Protein AF-A0A8S9MNH9-F1 (afdb_monomer)

Mean predicted aligned error: 14.79 Å

Sequence (328 aa):
MIVLGIGGIEPCVSSFGADQFDENDETEKLKKISFFNWFYFSANVGAFVAAIVISWIQMNIGWGCGFGVLTVAMVIAVMFFFSGSRYYRLQRPQGNPLTRIFQVIVAALRKISVEFPEDKSQLFEIAADASNITGSNISVEQVRFFDKAAVESQSDSINDGEVNPWRLCSLDQTAVFFVALYMIALGIGGIEPCVSSFGADQFDENDETEKLKKISFFNWFYFSANVGAFVAAIVISWIQMNIGWGWGFGVPTVAMVIAVMFFFSGSRYYRLQRPQGNPLTRIFQVIVAALRKISVEVPEDKSQLFEIADDASNITGSWKLEHTDNLK

Radius of gyration: 27.16 Å; Cα contacts (8 Å, |Δi|>4): 152; chains: 1; bounding box: 72×55×75 Å

Secondary structure (DSSP, 8-state):
-HHHHHHHHHHHHHHHHHTTS-SS-HHHHHHHHHHHHHHHHHHHHHHHHHHHHHHHHHHHT-HHHHHHHHHHHHHHHHHHHHHGGGT---------HHHHHHHHHHHHHHTTTSPPPS-GGGB-PPPGGG----------GGGHHHHGGGB--TT-EEETTEE-TTT-----HHHHHHHHHHHHHHHHHHHHHHHHHHHHTTS-SS-HHHHHHHHHHHHHHHHHHHHHHHHHHHHHHHHHHHT-HHHHHHHHHHHHHHHHHHHHHGGGG---------HHHHHHHHHHHHHHTTTSPPPS-GGGS----GGGSS-TTPPP----GGG-

pLDDT: mean 74.9, std 15.23, range [30.11, 95.25]

Solvent-accessible surface area (backbone atoms only — not comparable to full-atom values): 19599 Å² total; per-residue (Å²): 111,69,67,62,53,52,71,55,47,59,66,47,53,57,52,55,60,54,54,62,41,52,86,86,42,72,70,40,41,55,50,47,53,53,49,50,54,51,48,54,50,50,49,53,52,47,50,56,49,43,59,51,53,41,49,50,36,30,73,75,78,27,59,68,59,32,54,45,55,54,49,53,54,50,53,53,50,51,51,53,52,61,68,45,55,86,75,60,61,80,77,78,87,72,78,66,67,64,58,56,41,51,20,43,52,49,10,13,64,73,29,65,87,58,81,82,74,94,60,76,86,54,47,47,71,74,68,70,90,83,50,100,69,90,75,78,90,78,81,59,84,86,46,62,65,57,55,37,7,15,50,69,55,96,83,42,58,80,50,99,89,47,71,39,58,59,53,46,35,50,82,49,70,65,45,59,50,49,53,52,50,50,54,50,50,52,50,52,69,53,48,58,63,49,54,55,52,54,61,55,56,64,39,53,87,87,41,69,72,38,42,54,49,47,55,53,47,51,54,51,49,55,53,50,50,54,54,47,51,55,51,43,59,53,54,39,49,49,36,32,74,75,79,28,59,70,59,36,54,44,55,59,50,53,51,50,54,52,52,51,53,53,52,62,69,44,56,86,77,58,63,79,75,76,89,66,69,68,65,65,61,52,54,50,49,50,52,53,52,49,66,75,42,69,88,55,85,80,73,91,56,75,88,76,55,94,71,78,54,71,91,76,38,84,49,87,85,68,82,79,80,75,88,67,87,88,76,122

Foldseek 3Di:
DVVVVCVPVVVVVLVQLLLQFDPVDPVSVVVSVVVVLVVVVCVLVVVVVLVVPLVVCCVPVHDVVSVVVVVVVVVVVVVVVVVCVVVGDDDDDDDDLVVLLQLLVLQLVVQVVPDDDPDPVQFDDDPCPVDPDPDDDPPPVVPPSSSSLRGDDPPQDPDDPDGDSNNHPHPDVSSVVVVVVVVVVVVVVVVVVVVLVQLLLQFDPVDPVSVVVSVVVVVVVVVCVSVVVVVLSVPLVVCCVPVHDVVSVVVVVVVVVVVVVVVVVCVVVGDDDDDQDDVVVVVVVVVVVCVVCVVPDDDPDPVPDDDDPQVRDSDNPDDDDDDDPPPD

Structure (mmCIF, N/CA/C/O backbone):
data_AF-A0A8S9MNH9-F1
#
_entry.id   AF-A0A8S9MNH9-F1
#
loop_
_atom_site.group_PDB
_atom_site.id
_atom_site.type_symbol
_atom_site.label_atom_id
_atom_site.label_alt_id
_atom_site.label_comp_id
_atom_site.label_asym_id
_atom_site.label_entity_id
_atom_site.label_seq_id
_atom_site.pdbx_PDB_ins_code
_atom_site.Cartn_x
_atom_site.Cartn_y
_atom_site.Cartn_z
_atom_site.occupancy
_atom_site.B_iso_or_equiv
_atom_site.auth_seq_id
_atom_site.auth_comp_id
_atom_site.auth_asym_id
_atom_site.auth_atom_id
_atom_site.pdbx_PDB_model_num
ATOM 1 N N . MET A 1 1 ? -13.173 11.344 -0.840 1.00 59.50 1 MET A N 1
ATOM 2 C CA . MET A 1 1 ? -12.317 12.316 -1.562 1.00 59.50 1 MET A CA 1
ATOM 3 C C . MET A 1 1 ? -10.856 12.257 -1.121 1.00 59.50 1 MET A C 1
ATOM 5 O O . MET A 1 1 ? -10.020 12.084 -1.990 1.00 59.50 1 MET A O 1
ATOM 9 N N . ILE A 1 2 ? -10.535 12.303 0.181 1.00 72.69 2 ILE A N 1
ATOM 10 C CA . ILE A 1 2 ? -9.140 12.227 0.681 1.00 72.69 2 ILE A CA 1
ATOM 11 C C . ILE A 1 2 ? -8.393 10.975 0.176 1.00 72.69 2 ILE A C 1
ATOM 13 O O . ILE A 1 2 ? -7.273 11.086 -0.310 1.00 72.69 2 ILE A O 1
ATOM 17 N N . VAL A 1 3 ? -9.046 9.808 0.188 1.00 71.62 3 VAL A N 1
ATOM 18 C CA . VAL A 1 3 ? -8.461 8.533 -0.280 1.00 71.62 3 VAL A CA 1
ATOM 19 C C . VAL A 1 3 ? -8.045 8.571 -1.757 1.00 71.62 3 VAL A C 1
ATOM 21 O O . VAL A 1 3 ? -7.009 8.022 -2.112 1.00 71.62 3 VAL A O 1
ATOM 24 N N . LEU A 1 4 ? -8.800 9.270 -2.615 1.00 70.19 4 LEU A N 1
ATOM 25 C CA . LEU A 1 4 ? -8.436 9.429 -4.030 1.00 70.19 4 LEU A CA 1
ATOM 26 C C . LEU A 1 4 ? -7.186 10.303 -4.200 1.00 70.19 4 LEU A C 1
ATOM 28 O O . LEU A 1 4 ? -6.373 10.041 -5.078 1.00 70.19 4 LEU A O 1
ATOM 32 N N . GLY A 1 5 ? -7.022 11.320 -3.347 1.00 75.38 5 GLY A N 1
ATOM 33 C CA . GLY A 1 5 ? -5.826 12.162 -3.339 1.00 75.38 5 GLY A CA 1
ATOM 34 C C . GLY A 1 5 ? -4.580 11.386 -2.915 1.00 75.38 5 GLY A C 1
ATOM 35 O O . GLY A 1 5 ? -3.564 11.446 -3.599 1.00 7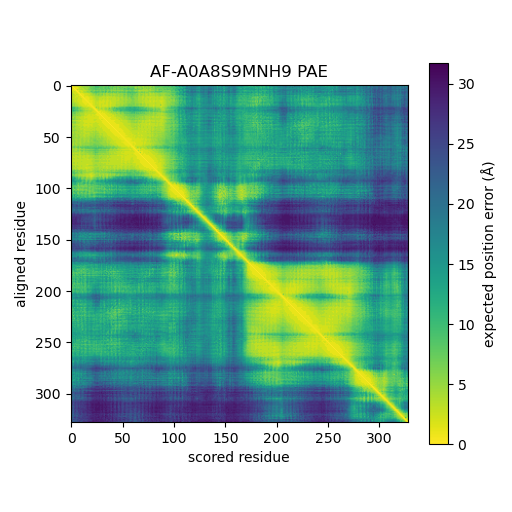5.38 5 GLY A O 1
ATOM 36 N N . ILE A 1 6 ? -4.674 10.607 -1.833 1.00 74.88 6 ILE A N 1
ATOM 37 C CA . ILE A 1 6 ? -3.556 9.791 -1.330 1.00 74.88 6 ILE A CA 1
ATOM 38 C C . ILE A 1 6 ? -3.149 8.740 -2.371 1.00 74.88 6 ILE A C 1
ATOM 40 O O . ILE A 1 6 ? -1.982 8.685 -2.754 1.00 74.88 6 ILE A O 1
ATOM 44 N N . GLY A 1 7 ? -4.122 7.990 -2.904 1.00 70.81 7 GLY A N 1
ATOM 45 C CA . GLY A 1 7 ? -3.861 6.928 -3.879 1.00 70.81 7 GLY A CA 1
ATOM 46 C C . GLY A 1 7 ? -3.273 7.417 -5.208 1.00 70.81 7 GLY A C 1
ATOM 47 O O . GLY A 1 7 ? -2.624 6.643 -5.905 1.00 70.81 7 GLY A O 1
ATOM 48 N N . GLY A 1 8 ? -3.470 8.691 -5.564 1.00 74.75 8 GLY A N 1
ATOM 49 C CA . GLY A 1 8 ? -2.851 9.297 -6.744 1.00 74.75 8 GLY A CA 1
ATOM 50 C C . GLY A 1 8 ? -1.442 9.841 -6.492 1.00 74.75 8 GLY A C 1
ATOM 51 O O . GLY A 1 8 ? -0.567 9.692 -7.342 1.00 74.75 8 GLY A O 1
ATOM 52 N N . ILE A 1 9 ? -1.208 10.479 -5.342 1.00 81.00 9 ILE A N 1
ATOM 53 C CA . ILE A 1 9 ? 0.042 11.208 -5.069 1.00 81.00 9 ILE A CA 1
ATOM 54 C C . ILE A 1 9 ? 1.194 10.253 -4.751 1.00 81.00 9 ILE A C 1
ATOM 56 O O . ILE A 1 9 ? 2.290 10.421 -5.281 1.00 81.00 9 ILE A O 1
ATOM 60 N N . GLU A 1 10 ? 0.960 9.248 -3.913 1.00 77.06 10 GLU A N 1
ATOM 61 C CA . GLU A 1 10 ? 2.006 8.356 -3.399 1.00 77.06 10 GLU A CA 1
ATOM 62 C C . GLU A 1 10 ? 2.832 7.633 -4.489 1.00 77.06 10 GLU A C 1
ATOM 64 O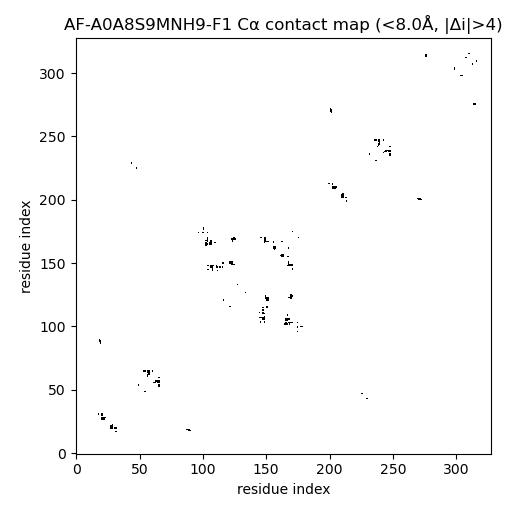 O . GLU A 1 10 ? 4.066 7.741 -4.466 1.00 77.06 10 GLU A O 1
ATOM 69 N N . PRO A 1 11 ? 2.221 6.975 -5.499 1.00 77.56 11 PRO A N 1
ATOM 70 C CA . PRO A 1 11 ? 2.995 6.347 -6.572 1.00 77.56 11 PRO A CA 1
ATOM 71 C C . PRO A 1 11 ? 3.679 7.381 -7.478 1.00 77.56 11 PRO A C 1
ATOM 73 O O . PRO A 1 11 ? 4.770 7.138 -7.991 1.00 77.56 11 PRO A O 1
ATOM 76 N N . CYS A 1 12 ? 3.069 8.555 -7.658 1.00 81.75 12 CYS A N 1
ATOM 77 C CA . CYS A 1 12 ? 3.615 9.589 -8.531 1.00 81.75 12 CYS A CA 1
ATOM 78 C C . CYS A 1 12 ? 4.844 10.269 -7.921 1.00 81.75 12 CYS A C 1
ATOM 80 O O . CYS A 1 12 ? 5.788 10.554 -8.647 1.00 81.75 12 CYS A O 1
ATOM 82 N N . VAL A 1 13 ? 4.866 10.517 -6.608 1.00 86.31 13 VAL A N 1
ATOM 83 C CA . VAL A 1 13 ? 5.984 11.210 -5.938 1.00 86.31 13 VAL A CA 1
ATOM 84 C C . VAL A 1 13 ? 7.267 10.387 -5.997 1.00 86.31 13 VAL A C 1
ATOM 86 O O . VAL A 1 13 ? 8.331 10.928 -6.299 1.00 86.31 13 VAL A O 1
ATOM 89 N N . SER A 1 14 ? 7.174 9.082 -5.741 1.00 84.06 14 SER A N 1
ATOM 90 C CA . SER A 1 14 ? 8.331 8.184 -5.795 1.00 84.06 14 SER A CA 1
ATOM 91 C C . SER A 1 14 ? 8.857 8.025 -7.225 1.00 84.06 14 SER A C 1
ATOM 93 O O . SER A 1 14 ? 10.060 8.170 -7.442 1.00 84.06 14 SER A O 1
ATOM 95 N N . SER A 1 15 ? 7.968 7.826 -8.207 1.00 84.44 15 SER A N 1
ATOM 96 C CA . SER A 1 15 ? 8.340 7.775 -9.629 1.00 84.44 15 SER A CA 1
ATOM 97 C C . SER A 1 15 ? 8.979 9.085 -10.090 1.00 84.44 15 SER A C 1
ATOM 99 O O . SER A 1 15 ? 10.062 9.084 -10.663 1.00 84.44 15 SER A O 1
ATOM 101 N N . PHE A 1 16 ? 8.360 10.222 -9.772 1.00 88.12 16 PHE A N 1
ATOM 102 C CA . PHE A 1 16 ? 8.864 11.535 -10.162 1.00 88.12 16 PHE A CA 1
ATOM 103 C C . PHE A 1 16 ? 10.227 11.851 -9.534 1.00 88.12 16 PHE A C 1
ATOM 105 O O . PHE A 1 16 ? 11.090 12.436 -10.188 1.00 88.12 16 PHE A O 1
ATOM 112 N N . GLY A 1 17 ? 10.438 11.450 -8.275 1.00 87.31 17 GLY A N 1
ATOM 113 C CA . GLY A 1 17 ? 11.732 11.558 -7.603 1.00 87.31 17 GLY A CA 1
ATOM 114 C C . GLY A 1 17 ? 12.803 10.672 -8.244 1.00 87.31 17 GLY A C 1
ATOM 115 O O . GLY A 1 17 ? 13.941 11.113 -8.397 1.00 87.31 17 GLY A O 1
ATOM 116 N N . ALA A 1 18 ? 12.442 9.456 -8.671 1.00 85.94 18 ALA A N 1
ATOM 117 C CA . ALA A 1 18 ? 13.342 8.566 -9.407 1.00 85.94 18 ALA A CA 1
ATOM 118 C C . ALA A 1 18 ? 13.775 9.164 -10.752 1.00 85.94 18 ALA A C 1
ATOM 120 O O . ALA A 1 18 ? 14.944 9.028 -11.116 1.00 85.94 18 ALA A O 1
ATOM 121 N N . ASP A 1 19 ? 12.850 9.833 -11.444 1.00 88.06 19 ASP A N 1
ATOM 122 C CA . ASP A 1 19 ? 13.046 10.429 -12.771 1.00 88.06 19 ASP A CA 1
ATOM 123 C C . ASP A 1 19 ? 14.030 11.610 -12.780 1.00 88.06 19 ASP A C 1
ATOM 125 O O . ASP A 1 19 ? 14.500 12.016 -13.844 1.00 88.06 19 ASP A O 1
ATOM 129 N N . GLN A 1 20 ? 14.370 12.166 -11.611 1.00 89.88 20 GLN A N 1
ATOM 130 C 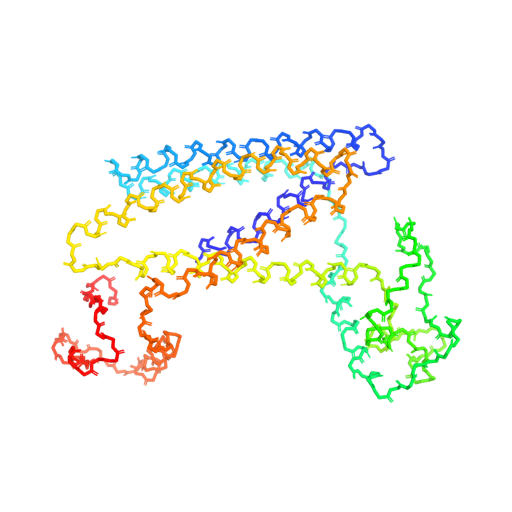CA . GLN A 1 20 ? 15.312 13.287 -11.513 1.00 89.88 20 GLN A CA 1
ATOM 131 C C . GLN A 1 20 ? 16.781 12.875 -11.688 1.00 89.88 20 GLN A C 1
ATOM 133 O O . GLN A 1 20 ? 17.626 13.741 -11.921 1.00 89.88 20 GLN A O 1
ATOM 138 N N . PHE A 1 21 ? 17.090 11.580 -11.598 1.00 89.06 21 PHE A N 1
ATOM 139 C CA . PHE A 1 21 ? 18.447 11.042 -11.696 1.00 89.06 21 PHE A CA 1
ATOM 140 C C . PHE A 1 21 ? 18.623 10.273 -13.009 1.00 89.06 21 PHE A C 1
ATOM 142 O O . PHE A 1 21 ? 17.769 9.463 -13.369 1.00 89.06 21 PHE A O 1
ATOM 149 N N . ASP A 1 22 ? 19.730 10.504 -13.713 1.00 85.19 22 ASP A N 1
ATOM 150 C CA . ASP A 1 22 ? 20.077 9.780 -14.935 1.00 85.19 22 ASP A CA 1
ATOM 151 C C . ASP A 1 22 ? 20.574 8.364 -14.606 1.00 85.19 22 ASP A C 1
ATOM 153 O O . ASP A 1 22 ? 21.439 8.154 -13.754 1.00 85.19 22 ASP A O 1
ATOM 157 N N . GLU A 1 23 ? 20.023 7.372 -15.303 1.00 78.81 23 GLU A N 1
ATOM 158 C CA . GLU A 1 23 ? 20.398 5.964 -15.168 1.00 78.81 23 GLU A CA 1
ATOM 159 C C . GLU A 1 23 ? 21.569 5.566 -16.072 1.00 78.81 23 GLU A C 1
ATOM 161 O O . GLU A 1 23 ? 21.993 4.411 -16.066 1.00 78.81 23 GLU A O 1
ATOM 166 N N . ASN A 1 24 ? 22.131 6.486 -16.846 1.00 83.56 24 ASN A N 1
ATOM 167 C CA . ASN A 1 24 ? 23.331 6.209 -17.633 1.00 83.56 24 ASN A CA 1
ATOM 168 C C . ASN A 1 24 ? 24.617 6.623 -16.899 1.00 83.56 24 ASN A C 1
ATOM 170 O O . ASN A 1 24 ? 25.689 6.120 -17.225 1.00 83.56 24 ASN A O 1
ATOM 174 N N . ASP A 1 25 ? 24.513 7.469 -15.869 1.00 88.50 25 ASP A N 1
ATOM 175 C CA . ASP A 1 25 ? 25.637 7.918 -15.041 1.00 88.50 25 ASP A CA 1
ATOM 176 C C . ASP A 1 25 ? 25.704 7.127 -13.720 1.00 88.50 25 ASP A C 1
ATOM 178 O O . ASP A 1 25 ? 24.778 7.144 -12.903 1.00 88.50 25 ASP A O 1
ATOM 182 N N . GLU A 1 26 ? 26.822 6.435 -13.474 1.00 88.00 26 GLU A N 1
ATOM 183 C CA . GLU A 1 26 ? 27.045 5.695 -12.223 1.00 88.00 26 GLU A CA 1
ATOM 184 C C . GLU A 1 26 ? 27.017 6.595 -10.980 1.00 88.00 26 GLU A C 1
ATOM 186 O O . GLU A 1 26 ? 26.555 6.174 -9.915 1.00 88.00 26 GLU A O 1
ATOM 191 N N . THR A 1 27 ? 27.468 7.847 -11.090 1.00 88.69 27 THR A N 1
ATOM 192 C CA . THR A 1 27 ? 27.491 8.763 -9.944 1.00 88.69 27 THR A CA 1
ATOM 193 C C . THR A 1 27 ? 26.088 9.240 -9.571 1.00 88.69 27 THR A C 1
ATOM 195 O O . THR A 1 27 ? 25.767 9.345 -8.382 1.00 88.69 27 THR A O 1
ATOM 198 N N . GLU A 1 28 ? 25.222 9.486 -10.560 1.00 87.88 28 GLU A N 1
ATOM 199 C CA . GLU A 1 28 ? 23.815 9.827 -10.330 1.00 87.88 28 GLU A CA 1
ATOM 200 C C . GLU A 1 28 ? 23.017 8.613 -9.824 1.00 87.88 28 GLU A C 1
ATOM 202 O O . GLU A 1 28 ? 22.191 8.781 -8.923 1.00 87.88 28 GLU A O 1
ATOM 207 N N . LYS A 1 29 ? 23.336 7.382 -10.257 1.00 84.25 29 LYS A N 1
ATOM 208 C CA . LYS A 1 29 ? 22.754 6.146 -9.686 1.00 84.25 29 LYS A CA 1
ATOM 209 C C . LYS A 1 29 ? 22.998 6.001 -8.188 1.00 84.25 29 LYS A C 1
ATOM 211 O O . LYS A 1 29 ? 22.067 5.720 -7.433 1.00 84.25 29 LYS A O 1
ATOM 216 N N . LEU A 1 30 ? 24.235 6.201 -7.734 1.00 86.56 30 LEU A N 1
ATOM 217 C CA . LEU A 1 30 ? 24.561 6.106 -6.307 1.00 86.56 30 LEU A CA 1
ATOM 218 C C . LEU A 1 30 ? 23.831 7.185 -5.494 1.00 86.56 30 LEU A C 1
ATOM 220 O O . LEU A 1 30 ? 23.332 6.908 -4.399 1.00 86.56 30 LEU A O 1
ATOM 224 N N . LYS A 1 31 ? 23.698 8.398 -6.049 1.00 88.25 31 LYS A N 1
ATOM 225 C CA . LYS A 1 31 ? 22.906 9.478 -5.439 1.00 88.25 31 LYS A CA 1
ATOM 226 C C . LYS A 1 31 ? 21.420 9.124 -5.364 1.00 88.25 31 LYS A C 1
ATOM 228 O O . LYS A 1 31 ? 20.820 9.373 -4.322 1.00 88.25 31 LYS A O 1
ATOM 233 N N . LYS A 1 32 ? 20.853 8.496 -6.400 1.00 88.00 32 LYS A N 1
ATOM 234 C CA . LYS A 1 32 ? 19.465 7.998 -6.423 1.00 88.00 32 LYS A CA 1
ATOM 235 C C . LYS A 1 32 ? 19.215 6.994 -5.296 1.00 88.00 32 LYS A C 1
ATOM 237 O O . LYS A 1 32 ? 18.242 7.133 -4.561 1.00 88.00 32 LYS A O 1
ATOM 242 N N . ILE A 1 33 ? 20.114 6.026 -5.105 1.00 84.38 33 ILE A N 1
ATOM 243 C CA . ILE A 1 33 ? 20.006 5.032 -4.021 1.00 84.38 33 ILE A CA 1
ATOM 244 C C . ILE A 1 33 ? 20.038 5.718 -2.648 1.00 84.38 33 ILE A C 1
ATOM 246 O O . ILE A 1 33 ? 19.180 5.463 -1.805 1.00 84.38 33 ILE A O 1
ATOM 250 N N . SER A 1 34 ? 20.995 6.625 -2.431 1.00 87.50 34 SER A N 1
ATOM 251 C CA . SER A 1 34 ? 21.095 7.391 -1.182 1.00 87.50 34 SER A CA 1
ATOM 252 C C . SER A 1 34 ? 19.844 8.244 -0.922 1.00 87.50 34 SER A C 1
ATOM 254 O O . SER A 1 34 ? 19.312 8.249 0.190 1.00 87.50 34 SER A O 1
ATOM 256 N N . PHE A 1 35 ? 19.320 8.899 -1.964 1.00 90.44 35 PHE A N 1
ATOM 257 C CA . PHE A 1 35 ? 18.072 9.658 -1.914 1.00 90.44 35 PHE A CA 1
ATOM 258 C C . PHE A 1 35 ? 16.897 8.784 -1.468 1.00 90.44 35 PHE A C 1
ATOM 260 O O . PHE A 1 35 ? 16.199 9.160 -0.530 1.00 90.44 35 PHE A O 1
ATOM 267 N N . PHE A 1 36 ? 16.704 7.609 -2.077 1.00 87.12 36 PHE A N 1
ATOM 268 C CA . PHE A 1 36 ? 15.609 6.712 -1.701 1.00 87.12 36 PHE A CA 1
ATOM 269 C C . PHE A 1 36 ? 15.757 6.169 -0.283 1.00 87.12 36 PHE A C 1
ATOM 271 O O . PHE A 1 36 ? 14.772 6.121 0.449 1.00 87.12 36 PHE A O 1
ATOM 278 N N . ASN A 1 37 ? 16.974 5.840 0.151 1.00 85.94 37 ASN A N 1
ATOM 279 C CA . ASN A 1 37 ? 17.213 5.428 1.534 1.00 85.94 37 ASN A CA 1
ATOM 280 C C . ASN A 1 37 ? 16.798 6.522 2.528 1.00 85.94 37 ASN A C 1
ATOM 282 O O . ASN A 1 37 ? 16.096 6.240 3.501 1.00 85.94 37 ASN A O 1
ATOM 286 N N . TRP A 1 38 ? 17.176 7.778 2.271 1.00 87.56 38 TRP A N 1
ATOM 287 C CA . TRP A 1 38 ? 16.785 8.903 3.123 1.00 87.56 38 TRP A CA 1
ATOM 288 C C . TRP A 1 38 ? 15.285 9.209 3.041 1.00 87.56 38 TRP A C 1
ATOM 290 O O . TRP A 1 38 ? 14.648 9.490 4.057 1.00 87.56 38 TRP A O 1
ATOM 300 N N . PHE A 1 39 ? 14.702 9.114 1.847 1.00 87.69 39 PHE A N 1
ATOM 301 C CA . PHE A 1 39 ? 13.269 9.265 1.620 1.00 87.69 39 PHE A CA 1
ATOM 302 C C . PHE A 1 39 ? 12.472 8.253 2.451 1.00 87.69 39 PHE A C 1
ATOM 304 O O . PHE A 1 39 ? 11.639 8.659 3.256 1.00 87.69 39 PHE A O 1
ATOM 311 N N . TYR A 1 40 ? 12.779 6.957 2.356 1.00 82.62 40 TYR A N 1
ATOM 312 C CA . TYR A 1 40 ? 12.080 5.933 3.134 1.00 82.62 40 TYR A CA 1
ATOM 313 C C . TYR A 1 40 ? 12.339 6.054 4.636 1.00 82.62 40 TYR A C 1
ATOM 315 O O . TYR A 1 40 ? 11.416 5.884 5.433 1.00 82.62 40 TYR A O 1
ATOM 323 N N . PHE A 1 41 ? 13.564 6.383 5.050 1.00 84.31 41 PHE A N 1
ATOM 324 C CA . PHE A 1 41 ? 13.868 6.624 6.459 1.00 84.31 41 PHE A CA 1
ATOM 325 C C . PHE A 1 41 ? 13.037 7.786 7.022 1.00 84.31 41 PHE A C 1
ATOM 327 O O . PHE A 1 41 ? 12.354 7.628 8.034 1.00 84.31 41 PHE A O 1
ATOM 334 N N . SER A 1 42 ? 13.040 8.933 6.337 1.00 87.56 42 SER A N 1
ATOM 335 C CA . SER A 1 42 ? 12.280 10.116 6.748 1.00 87.56 42 SER A CA 1
ATOM 336 C C . SER A 1 42 ? 10.767 9.899 6.705 1.00 87.56 42 SER A C 1
ATOM 338 O O . SER A 1 42 ? 10.078 10.374 7.604 1.00 87.56 42 SER A O 1
ATOM 340 N N . ALA A 1 43 ? 10.250 9.135 5.738 1.00 84.31 43 ALA A N 1
ATOM 341 C CA . ALA A 1 43 ? 8.836 8.778 5.664 1.00 84.31 43 ALA A CA 1
ATOM 342 C C . ALA A 1 43 ? 8.402 7.923 6.865 1.00 84.31 43 ALA A C 1
ATOM 344 O O . ALA A 1 43 ? 7.395 8.228 7.500 1.00 84.31 43 ALA A O 1
ATOM 345 N N . ASN A 1 44 ? 9.191 6.909 7.236 1.00 81.44 44 ASN A N 1
ATOM 346 C CA . ASN A 1 44 ? 8.892 6.050 8.386 1.00 81.44 44 ASN A CA 1
ATOM 347 C C . ASN A 1 44 ? 8.984 6.805 9.722 1.00 81.44 44 ASN A C 1
ATOM 349 O O . ASN A 1 44 ? 8.092 6.694 10.564 1.00 81.44 44 ASN A O 1
ATOM 353 N N . VAL A 1 45 ? 10.030 7.617 9.914 1.00 86.88 45 VAL A N 1
ATOM 354 C CA . VAL A 1 45 ? 10.165 8.466 11.111 1.00 86.88 45 VAL A CA 1
ATOM 355 C C . VAL A 1 45 ? 9.037 9.499 11.166 1.00 86.88 45 VAL A C 1
ATOM 357 O O . VAL A 1 45 ? 8.435 9.704 12.218 1.00 86.88 45 VAL A O 1
ATOM 360 N N . GLY A 1 46 ? 8.714 10.119 10.031 1.00 87.12 46 GLY A N 1
ATOM 361 C CA . GLY A 1 46 ? 7.624 11.079 9.899 1.00 87.12 46 GLY A CA 1
ATOM 362 C C . GLY A 1 46 ? 6.266 10.468 10.228 1.00 87.12 46 GLY A C 1
ATOM 363 O O . GLY A 1 46 ? 5.506 11.075 10.977 1.00 87.12 46 GLY A O 1
ATOM 364 N N . ALA A 1 47 ? 5.983 9.254 9.749 1.00 82.88 47 ALA A N 1
ATOM 365 C CA . ALA A 1 47 ? 4.760 8.521 10.067 1.00 82.88 47 ALA A CA 1
ATOM 366 C C . ALA A 1 47 ? 4.650 8.222 11.569 1.00 82.88 47 ALA A C 1
ATOM 368 O O . ALA A 1 47 ? 3.602 8.463 12.166 1.00 82.88 47 ALA A O 1
ATOM 369 N N . PHE A 1 48 ? 5.742 7.788 12.203 1.00 82.81 48 PHE A N 1
ATOM 370 C CA . PHE A 1 48 ? 5.778 7.546 13.646 1.00 82.81 48 PHE A CA 1
ATOM 371 C C . PHE A 1 48 ? 5.526 8.828 14.456 1.00 82.81 48 PHE A C 1
ATOM 373 O O . PHE A 1 48 ? 4.694 8.847 15.364 1.00 82.81 48 PHE A O 1
ATOM 380 N N . VAL A 1 49 ? 6.196 9.931 14.102 1.00 86.19 49 VAL A N 1
ATOM 381 C CA . VAL A 1 49 ? 5.997 11.234 14.759 1.00 86.19 49 VAL A CA 1
ATOM 382 C C . VAL A 1 49 ? 4.577 11.746 14.530 1.00 86.19 49 VAL A C 1
ATOM 384 O O . VAL A 1 49 ? 3.941 12.209 15.475 1.00 86.19 49 VAL A O 1
ATOM 387 N N . ALA A 1 50 ? 4.052 11.634 13.309 1.00 85.00 50 ALA A N 1
ATOM 388 C CA . ALA A 1 50 ? 2.686 12.026 12.985 1.00 85.00 50 ALA A CA 1
ATOM 389 C C . ALA A 1 50 ? 1.670 11.209 13.791 1.00 85.00 50 ALA A C 1
ATOM 391 O O . ALA A 1 50 ? 0.752 11.791 14.361 1.00 85.00 50 ALA A O 1
ATOM 392 N N . ALA A 1 51 ? 1.866 9.896 13.928 1.00 81.19 51 ALA A N 1
ATOM 393 C CA . ALA A 1 51 ? 0.998 9.040 14.729 1.00 81.19 51 ALA A CA 1
ATOM 394 C C . ALA A 1 51 ? 0.941 9.472 16.203 1.00 81.19 51 ALA A C 1
ATOM 396 O O . ALA A 1 51 ? -0.108 9.344 16.823 1.00 81.19 51 ALA A O 1
ATOM 397 N N . ILE A 1 52 ? 2.019 10.023 16.765 1.00 86.25 52 ILE A N 1
ATOM 398 C CA . ILE A 1 52 ? 2.019 10.533 18.144 1.00 86.25 52 ILE A CA 1
ATOM 399 C C . ILE A 1 52 ? 1.419 11.941 18.198 1.00 86.25 52 ILE A C 1
ATOM 401 O O . ILE A 1 52 ? 0.467 12.189 18.935 1.00 86.25 52 ILE A O 1
ATOM 405 N N . VAL A 1 53 ? 1.969 12.872 17.416 1.00 88.75 53 VAL A N 1
ATOM 406 C CA . VAL A 1 53 ? 1.648 14.303 17.502 1.00 88.75 53 VAL A CA 1
ATOM 407 C C . VAL A 1 53 ? 0.242 14.588 16.989 1.00 88.75 53 VAL A C 1
ATOM 409 O O . VAL A 1 53 ? -0.516 15.290 17.653 1.00 88.75 53 VAL A O 1
ATOM 412 N N . ILE A 1 54 ? -0.138 14.033 15.836 1.00 89.12 54 ILE A N 1
ATOM 413 C CA . ILE A 1 54 ? -1.469 14.258 15.263 1.00 89.12 54 ILE A CA 1
ATOM 414 C C . ILE A 1 54 ? -2.531 13.582 16.121 1.00 89.12 54 ILE A C 1
ATOM 416 O O . ILE A 1 54 ? -3.535 14.225 16.416 1.00 89.12 54 ILE A O 1
ATOM 420 N N . SER A 1 55 ? -2.298 12.355 16.597 1.00 83.81 55 SER A N 1
ATOM 421 C CA . SER A 1 55 ? -3.243 11.703 17.514 1.00 83.81 55 SER A CA 1
ATOM 422 C C . SER A 1 55 ? -3.387 12.494 18.811 1.00 83.81 55 SER A C 1
ATOM 424 O O . SER A 1 55 ? -4.503 12.716 19.271 1.00 83.81 55 SER A O 1
ATOM 426 N N . TRP A 1 56 ? -2.290 13.012 19.372 1.00 89.81 56 TRP A N 1
ATOM 427 C CA . TRP A 1 56 ? -2.353 13.871 20.555 1.00 89.81 56 TRP A CA 1
ATOM 428 C C . TRP A 1 56 ? -3.170 15.147 20.301 1.00 89.81 56 TRP A C 1
ATOM 430 O O . TRP A 1 56 ? -4.011 15.504 21.127 1.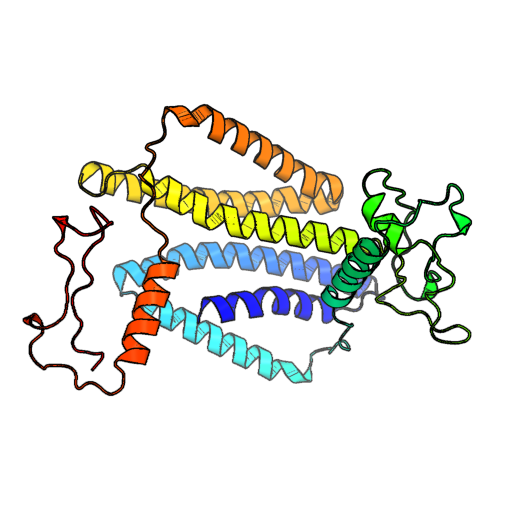00 89.81 56 TRP A O 1
ATOM 440 N N . ILE A 1 57 ? -2.981 15.809 19.153 1.00 90.19 57 ILE A N 1
ATOM 441 C CA . ILE A 1 57 ? -3.772 16.988 18.759 1.00 90.19 57 ILE A CA 1
ATOM 442 C C . ILE A 1 57 ? -5.251 16.615 18.619 1.00 90.19 57 ILE A C 1
ATOM 444 O O . ILE A 1 57 ? -6.117 17.318 19.139 1.00 90.19 57 ILE A O 1
ATOM 448 N N . GLN A 1 58 ? -5.550 15.505 17.946 1.00 89.06 58 GLN A N 1
ATOM 449 C CA . GLN A 1 58 ? -6.918 15.034 17.733 1.00 89.06 58 GLN A CA 1
ATOM 450 C C . GLN A 1 58 ? -7.619 14.705 19.055 1.00 89.06 58 GLN A C 1
ATOM 452 O O . GLN A 1 58 ? -8.793 15.036 19.206 1.00 89.06 58 GLN A O 1
ATOM 457 N N . MET A 1 59 ? -6.901 14.113 20.013 1.00 86.25 59 MET A N 1
ATOM 458 C CA . MET A 1 59 ? -7.443 13.729 21.318 1.00 86.25 59 MET A CA 1
ATOM 459 C C . MET A 1 59 ? -7.626 14.910 22.281 1.00 86.25 59 MET A C 1
ATOM 461 O O . MET A 1 59 ? -8.584 14.902 23.046 1.00 86.25 59 MET A O 1
ATOM 465 N N . ASN A 1 60 ? -6.737 15.912 22.265 1.00 91.88 60 ASN A N 1
ATOM 466 C CA . ASN A 1 60 ? -6.764 17.009 23.248 1.00 91.88 60 ASN A CA 1
ATOM 467 C C . ASN A 1 60 ? -7.415 18.300 22.736 1.00 91.88 60 ASN A C 1
ATOM 469 O O . ASN A 1 60 ? -8.032 19.022 23.512 1.00 91.88 60 ASN A O 1
ATOM 473 N N . ILE A 1 61 ? -7.242 18.620 21.452 1.00 91.12 61 ILE A N 1
ATOM 474 C CA . ILE A 1 61 ? -7.699 19.885 20.851 1.00 91.12 61 ILE A CA 1
ATOM 475 C C . ILE A 1 61 ? -8.926 19.639 19.969 1.00 91.12 61 ILE A C 1
ATOM 477 O O . ILE A 1 61 ? -9.842 20.457 19.918 1.00 91.12 61 ILE A O 1
ATOM 481 N N . GLY A 1 62 ? -8.956 18.491 19.295 1.00 87.38 62 GLY A N 1
ATOM 482 C CA . GLY A 1 62 ? -10.083 18.038 18.495 1.00 87.38 62 GLY A CA 1
ATOM 483 C C . GLY A 1 62 ? -9.713 17.726 17.049 1.00 87.38 62 GLY A C 1
ATOM 484 O O . GLY A 1 62 ? -8.677 18.133 16.512 1.00 87.38 62 GLY A O 1
ATOM 485 N N . TRP A 1 63 ? -10.614 17.000 16.391 1.00 87.38 63 TRP A N 1
ATOM 486 C CA . TRP A 1 63 ? -10.419 16.457 15.046 1.00 87.38 63 TRP A CA 1
ATOM 487 C C . TRP A 1 63 ? -10.185 17.529 13.974 1.00 87.38 63 TRP A C 1
ATOM 489 O O . TRP A 1 63 ? -9.341 17.342 13.097 1.00 87.38 63 TRP A O 1
ATOM 499 N N . GLY A 1 64 ? -10.875 18.672 14.067 1.00 88.88 64 GLY A N 1
ATOM 500 C CA . GLY A 1 64 ? -10.728 19.776 13.112 1.00 88.88 64 GLY A CA 1
ATOM 501 C C . GLY A 1 64 ? -9.307 20.345 13.068 1.00 88.88 64 GLY A C 1
ATOM 502 O O . GLY A 1 64 ? -8.762 20.555 11.986 1.00 88.88 64 GLY A O 1
ATOM 503 N N . CYS A 1 65 ? -8.664 20.518 14.227 1.00 89.94 65 CYS A N 1
ATOM 504 C CA . CYS A 1 65 ? -7.284 20.998 14.305 1.00 89.94 65 CYS A CA 1
ATOM 505 C C . CYS A 1 65 ? -6.288 19.972 13.753 1.00 89.94 65 CYS A C 1
ATOM 507 O O . CYS A 1 65 ? -5.372 20.351 13.025 1.00 89.94 65 CYS A O 1
ATOM 509 N N . GLY A 1 66 ? -6.498 18.679 14.031 1.00 88.75 66 GLY A N 1
ATOM 510 C CA . GLY A 1 66 ? -5.664 17.604 13.485 1.00 88.75 66 GLY A CA 1
ATOM 511 C C . GLY A 1 66 ? -5.665 17.587 11.953 1.00 88.75 66 GLY A C 1
ATOM 512 O O . GLY A 1 66 ? -4.605 17.641 11.329 1.00 88.75 66 GLY A O 1
ATOM 513 N N . PHE A 1 67 ? -6.849 17.598 11.333 1.00 89.81 67 PHE A N 1
AT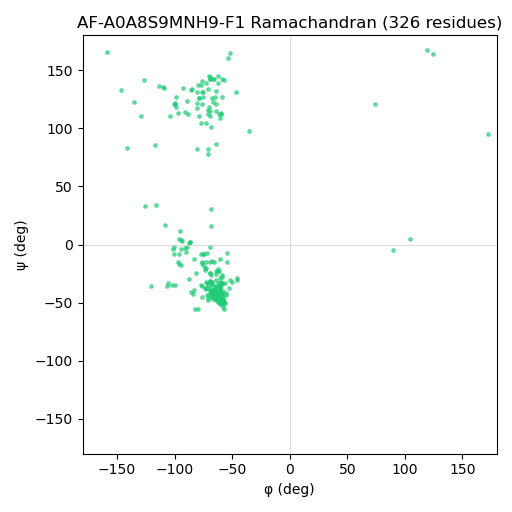OM 514 C CA . PHE A 1 67 ? -6.964 17.665 9.870 1.00 89.81 67 PHE A CA 1
ATOM 515 C C . PHE A 1 67 ? -6.507 19.012 9.292 1.00 89.81 67 PHE A C 1
ATOM 517 O O . PHE A 1 67 ? -5.941 19.050 8.197 1.00 89.81 67 PHE A O 1
ATOM 524 N N . GLY A 1 68 ? -6.699 20.114 10.023 1.00 92.00 68 GLY A N 1
ATOM 525 C CA . GLY A 1 68 ? -6.244 21.445 9.623 1.00 92.00 68 GLY A CA 1
ATOM 526 C C . GLY A 1 68 ? -4.724 21.530 9.482 1.00 92.00 68 GLY A C 1
ATOM 527 O O . GLY A 1 68 ? -4.234 21.973 8.444 1.00 92.00 68 GLY A O 1
ATOM 528 N N . VAL A 1 69 ? -3.973 21.033 10.473 1.00 92.81 69 VAL A N 1
ATOM 529 C CA . VAL A 1 69 ? -2.498 20.996 10.437 1.00 92.81 69 VAL A CA 1
ATOM 530 C C . VAL A 1 69 ? -1.994 20.202 9.229 1.00 92.81 69 VAL A C 1
ATOM 532 O O . VAL A 1 69 ? -1.122 20.677 8.501 1.00 92.81 69 VAL A O 1
ATOM 535 N N . LEU A 1 70 ? -2.582 19.031 8.965 1.00 90.06 70 LEU A N 1
ATOM 536 C CA . LEU A 1 70 ? -2.230 18.203 7.806 1.00 90.06 70 LEU A CA 1
ATOM 537 C C . LEU A 1 70 ? -2.538 18.899 6.474 1.00 90.06 70 LEU A C 1
ATOM 539 O O . LEU A 1 70 ? -1.746 18.828 5.535 1.00 90.06 70 LEU A O 1
ATOM 543 N N . THR A 1 71 ? -3.663 19.610 6.399 1.00 90.12 71 THR A N 1
ATOM 544 C CA . THR A 1 71 ? -4.058 20.352 5.194 1.00 90.12 71 THR A CA 1
ATOM 545 C C . THR A 1 71 ? -3.084 21.491 4.909 1.00 90.12 71 THR A C 1
ATOM 547 O O . THR A 1 71 ? -2.628 21.639 3.777 1.00 90.12 71 THR A O 1
ATOM 550 N N . VAL A 1 72 ? -2.704 22.262 5.932 1.00 94.44 72 VAL A N 1
ATOM 551 C CA . VAL A 1 72 ? -1.716 23.343 5.795 1.00 94.44 72 VAL A CA 1
ATOM 552 C C . VAL A 1 72 ? -0.361 22.786 5.356 1.00 94.44 72 VAL A C 1
ATOM 554 O O . VAL A 1 72 ? 0.240 23.322 4.427 1.00 94.44 72 VAL A O 1
ATOM 557 N N . ALA A 1 73 ? 0.093 21.682 5.955 1.00 91.44 73 ALA A N 1
ATOM 558 C CA . ALA A 1 73 ? 1.339 21.027 5.562 1.00 91.44 73 ALA A CA 1
ATOM 559 C C . ALA A 1 73 ? 1.318 20.572 4.090 1.00 91.44 73 ALA A C 1
ATOM 561 O O . ALA A 1 73 ? 2.280 20.815 3.359 1.00 91.44 73 ALA A O 1
ATOM 562 N N . MET A 1 74 ? 0.208 19.985 3.631 1.00 90.94 74 MET A N 1
ATOM 563 C CA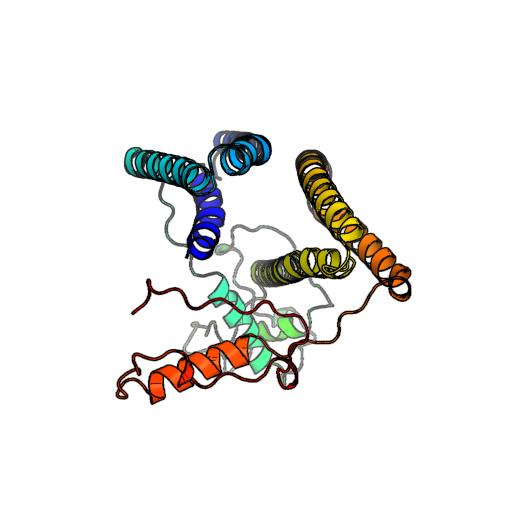 . MET A 1 74 ? 0.039 19.572 2.235 1.00 90.94 74 MET A CA 1
ATOM 564 C C . MET A 1 74 ? 0.051 20.770 1.277 1.00 90.94 74 MET A C 1
ATOM 566 O O . MET A 1 74 ? 0.736 20.736 0.258 1.00 90.94 74 MET A O 1
ATOM 570 N N . VAL A 1 75 ? -0.652 21.858 1.609 1.00 93.31 75 VAL A N 1
ATOM 571 C CA . VAL A 1 75 ? -0.662 23.083 0.789 1.00 93.31 75 VAL A CA 1
ATOM 572 C C . VAL A 1 75 ? 0.744 23.678 0.679 1.00 93.31 75 VAL A C 1
ATOM 574 O O . VAL A 1 75 ? 1.165 24.053 -0.414 1.00 93.31 75 VAL A O 1
ATOM 577 N N . ILE A 1 76 ? 1.503 23.706 1.779 1.00 95.25 76 ILE A N 1
ATOM 578 C CA . ILE A 1 76 ? 2.904 24.147 1.775 1.00 95.25 76 ILE A CA 1
ATOM 579 C C . ILE A 1 76 ? 3.753 23.249 0.866 1.00 95.25 76 ILE A C 1
ATOM 581 O O . ILE A 1 76 ? 4.478 23.765 0.016 1.00 95.25 76 ILE A O 1
ATOM 585 N N . ALA A 1 77 ? 3.639 21.924 0.990 1.00 90.88 77 ALA A N 1
ATOM 586 C CA . ALA A 1 77 ? 4.382 20.980 0.155 1.00 90.88 77 ALA A CA 1
ATOM 587 C C . ALA A 1 77 ? 4.080 21.168 -1.341 1.00 90.88 77 ALA A C 1
ATOM 589 O O . ALA A 1 77 ? 4.998 21.218 -2.160 1.00 90.88 77 ALA A O 1
ATOM 590 N N . VAL A 1 78 ? 2.805 21.356 -1.694 1.00 91.00 78 VAL A N 1
ATOM 591 C CA . VAL A 1 78 ? 2.370 21.626 -3.069 1.00 91.00 78 VAL A CA 1
ATOM 592 C C . VAL A 1 78 ? 2.946 22.949 -3.588 1.00 91.00 78 VAL A C 1
ATOM 594 O O . VAL A 1 78 ? 3.430 23.000 -4.719 1.00 91.00 78 VAL A O 1
ATOM 597 N N . MET A 1 79 ? 2.969 24.008 -2.772 1.00 93.75 79 MET A N 1
ATOM 598 C CA . MET A 1 79 ? 3.602 25.278 -3.156 1.00 93.75 79 MET A CA 1
ATOM 599 C C . MET A 1 79 ? 5.101 25.113 -3.439 1.00 93.75 79 MET A C 1
ATOM 601 O O . MET A 1 79 ? 5.591 25.632 -4.444 1.00 93.75 79 MET A O 1
ATOM 605 N N . PHE A 1 80 ? 5.826 24.361 -2.605 1.00 92.81 80 PHE A N 1
ATOM 606 C CA . PHE A 1 80 ? 7.240 24.056 -2.848 1.00 92.81 80 PHE A CA 1
ATOM 607 C C . PHE A 1 80 ? 7.444 23.234 -4.121 1.00 92.81 80 PHE A C 1
ATOM 609 O O . PHE A 1 80 ? 8.348 23.540 -4.901 1.00 92.81 80 PHE A O 1
ATOM 616 N N . PHE A 1 81 ? 6.583 22.246 -4.365 1.00 91.12 81 PHE A N 1
ATOM 617 C CA . PHE A 1 81 ? 6.630 21.429 -5.574 1.00 91.12 81 PHE A CA 1
ATOM 618 C C . PHE A 1 81 ? 6.460 22.282 -6.840 1.00 91.12 81 PHE A C 1
ATOM 620 O O . PHE A 1 81 ? 7.279 22.240 -7.754 1.00 91.12 81 PHE A O 1
ATOM 627 N N . PHE A 1 82 ? 5.449 23.152 -6.889 1.00 91.31 82 PHE A N 1
ATOM 628 C CA . PHE A 1 82 ? 5.258 24.019 -8.056 1.00 91.31 82 PHE A CA 1
ATOM 629 C C . PHE A 1 82 ? 6.341 25.096 -8.194 1.00 91.31 82 PHE A C 1
ATOM 631 O O . PHE A 1 82 ? 6.715 25.436 -9.318 1.00 91.31 82 PHE A O 1
ATOM 638 N N . SER A 1 83 ? 6.902 25.592 -7.089 1.00 92.38 83 SER A N 1
ATOM 639 C CA . SER A 1 83 ? 8.050 26.509 -7.122 1.00 92.38 83 SER A CA 1
ATOM 640 C C . SER A 1 83 ? 9.288 25.856 -7.756 1.00 92.38 83 SER A C 1
ATOM 642 O O . SER A 1 83 ? 9.995 26.479 -8.549 1.00 92.38 83 SER A O 1
ATOM 644 N N . GLY A 1 84 ? 9.503 24.563 -7.492 1.00 87.62 84 GLY A N 1
ATOM 645 C CA . GLY A 1 84 ? 10.579 23.767 -8.082 1.00 87.62 84 GLY A CA 1
ATOM 646 C C . GLY A 1 84 ? 10.371 23.373 -9.548 1.00 87.62 84 GLY A C 1
ATOM 647 O O . GLY A 1 84 ? 11.316 22.892 -10.169 1.00 87.62 84 GLY A O 1
ATOM 648 N N . SER A 1 85 ? 9.188 23.620 -10.130 1.00 86.69 85 SER A N 1
ATOM 649 C CA . SER A 1 85 ? 8.798 23.146 -11.474 1.00 86.69 85 SER A CA 1
ATOM 650 C C . SER A 1 85 ? 9.789 23.465 -12.594 1.00 86.69 85 SER A C 1
ATOM 652 O O . SER A 1 85 ? 9.916 22.693 -13.540 1.00 86.69 85 SER A O 1
ATOM 654 N N . ARG A 1 86 ? 10.527 24.575 -12.483 1.00 82.69 86 ARG A N 1
ATOM 655 C CA . ARG A 1 86 ? 11.534 24.991 -13.473 1.00 82.69 86 ARG A CA 1
ATOM 656 C C . ARG A 1 86 ? 12.837 24.189 -13.424 1.00 82.69 86 ARG A C 1
ATOM 658 O O . ARG A 1 86 ? 13.602 24.250 -14.379 1.00 82.69 86 ARG A O 1
ATOM 665 N N . TYR A 1 87 ? 13.102 23.486 -12.327 1.00 86.25 87 TYR A N 1
ATOM 666 C CA . TYR A 1 87 ? 14.333 22.722 -12.110 1.00 86.25 87 TYR A CA 1
ATOM 667 C C . TYR A 1 87 ? 14.163 21.223 -12.368 1.00 86.25 87 TYR A C 1
ATOM 669 O O . TYR A 1 87 ? 15.151 20.492 -12.361 1.00 86.25 87 TYR A O 1
ATOM 677 N N . TYR A 1 88 ? 12.933 20.757 -12.586 1.00 88.00 88 TYR A N 1
ATOM 678 C CA . TYR A 1 88 ? 12.655 19.339 -12.753 1.00 88.00 88 TYR A CA 1
ATOM 679 C C . TYR A 1 88 ? 13.038 18.831 -14.142 1.00 88.00 88 TYR A C 1
ATOM 681 O O . TYR A 1 88 ? 12.739 19.457 -15.162 1.00 88.00 88 TYR A O 1
ATOM 689 N N . ARG A 1 89 ? 13.656 17.649 -14.181 1.00 85.19 89 ARG A N 1
ATOM 690 C CA . ARG A 1 89 ? 13.825 16.868 -15.408 1.00 85.19 89 ARG A CA 1
ATOM 691 C C . ARG A 1 89 ? 12.512 16.129 -15.671 1.00 85.19 89 ARG A C 1
ATOM 693 O O . ARG A 1 89 ? 12.069 15.330 -14.849 1.00 85.19 89 ARG A O 1
ATOM 700 N N . LEU A 1 90 ? 11.869 16.432 -16.796 1.00 81.50 90 LEU A N 1
ATOM 701 C CA . LEU A 1 90 ? 10.627 15.788 -17.222 1.00 81.50 90 LEU A CA 1
ATOM 702 C C . LEU A 1 90 ? 10.947 14.675 -18.224 1.00 81.50 90 LEU A C 1
ATOM 704 O O . LEU A 1 90 ? 11.396 14.944 -19.340 1.00 81.50 90 LEU A O 1
ATOM 708 N N . GLN A 1 91 ? 10.702 13.430 -17.821 1.00 72.62 91 GLN A N 1
ATOM 709 C CA . GLN A 1 91 ? 10.738 12.268 -18.709 1.00 72.62 91 GLN A CA 1
ATOM 710 C C . GLN A 1 91 ? 9.545 12.314 -19.677 1.00 72.62 91 GLN A C 1
ATOM 712 O O . GLN A 1 91 ? 8.453 12.775 -19.332 1.00 72.62 91 GLN A O 1
ATOM 717 N N . ARG A 1 92 ? 9.738 11.846 -20.916 1.00 72.69 92 ARG A N 1
ATOM 718 C CA . ARG A 1 92 ? 8.630 11.719 -21.876 1.00 72.69 92 ARG A CA 1
ATOM 719 C C . ARG A 1 92 ? 7.684 10.606 -21.410 1.00 72.69 92 ARG A C 1
ATOM 721 O O . ARG A 1 92 ? 8.173 9.600 -20.900 1.00 72.69 92 ARG A O 1
ATOM 728 N N . PRO A 1 93 ? 6.361 10.740 -21.608 1.00 66.19 93 PRO A N 1
ATOM 729 C CA . PRO A 1 93 ? 5.417 9.707 -21.201 1.00 66.19 93 PRO A CA 1
ATOM 730 C C . PRO A 1 93 ? 5.744 8.390 -21.916 1.00 66.19 93 PRO A C 1
ATOM 732 O O . PRO A 1 93 ? 5.608 8.288 -23.136 1.00 66.19 93 PRO A O 1
ATOM 735 N N . GLN A 1 94 ? 6.186 7.386 -21.157 1.00 56.75 94 GLN A N 1
ATOM 736 C CA . GLN A 1 94 ? 6.245 6.011 -21.642 1.00 56.75 94 GLN A CA 1
ATOM 737 C C . GLN A 1 94 ? 4.809 5.471 -21.716 1.00 56.75 94 GLN A C 1
ATOM 739 O O . GLN A 1 94 ? 3.976 5.780 -20.864 1.00 56.75 94 GLN A O 1
ATOM 744 N N . GLY A 1 95 ? 4.484 4.730 -22.781 1.00 64.19 95 GLY A N 1
ATOM 745 C CA . GLY A 1 95 ? 3.125 4.232 -23.027 1.00 64.19 95 GLY A CA 1
ATOM 746 C C . GLY A 1 95 ? 2.537 3.439 -21.850 1.00 64.19 95 GLY A C 1
ATOM 747 O O . GLY A 1 95 ? 3.259 2.941 -20.993 1.00 64.19 95 GLY A O 1
ATOM 748 N N . ASN A 1 96 ? 1.210 3.303 -21.806 1.00 71.81 96 ASN A N 1
ATOM 749 C CA . ASN A 1 96 ? 0.524 2.742 -20.641 1.00 71.81 96 ASN A CA 1
ATOM 750 C C . ASN A 1 96 ? 0.820 1.231 -20.475 1.00 71.81 96 ASN A C 1
ATOM 752 O O . ASN A 1 96 ? 0.357 0.444 -21.310 1.00 71.81 96 ASN A O 1
ATOM 756 N N . PRO A 1 97 ? 1.496 0.784 -19.400 1.00 67.62 97 PRO A N 1
ATOM 757 C CA . PRO A 1 97 ? 1.810 -0.632 -19.188 1.00 67.62 97 PRO A CA 1
ATOM 758 C C . PRO A 1 97 ? 0.559 -1.518 -19.099 1.00 67.62 97 PRO A C 1
ATOM 760 O O . PRO A 1 97 ? 0.593 -2.666 -19.538 1.00 67.62 97 PRO A O 1
ATOM 763 N N . LEU A 1 98 ? -0.578 -0.980 -18.638 1.00 70.38 98 LEU A N 1
ATOM 764 C CA . LEU A 1 98 ? -1.852 -1.706 -18.616 1.00 70.38 98 LEU A CA 1
ATOM 765 C C . LEU A 1 98 ? -2.290 -2.120 -20.017 1.00 70.38 98 LEU A C 1
ATOM 767 O O . LEU A 1 98 ? -2.803 -3.219 -20.198 1.00 70.38 98 LEU A O 1
ATOM 771 N N . THR A 1 99 ? -2.075 -1.263 -21.018 1.00 72.31 99 THR A N 1
ATOM 772 C CA . THR A 1 99 ? -2.476 -1.589 -22.393 1.00 72.31 99 THR A CA 1
ATOM 773 C C . THR A 1 99 ? -1.701 -2.785 -22.937 1.00 72.31 99 THR A C 1
ATOM 775 O O . THR A 1 99 ? -2.315 -3.645 -23.560 1.00 72.31 99 THR A O 1
ATOM 778 N N . ARG A 1 100 ? -0.413 -2.922 -22.590 1.00 67.31 100 ARG A N 1
ATOM 779 C CA . ARG A 1 100 ? 0.405 -4.093 -22.948 1.00 67.31 100 ARG A CA 1
ATOM 780 C C . ARG A 1 100 ? -0.088 -5.371 -22.265 1.00 67.31 100 ARG A C 1
ATOM 782 O O . ARG A 1 100 ? -0.176 -6.415 -22.896 1.00 67.31 100 ARG A O 1
ATOM 789 N N . ILE A 1 101 ? -0.489 -5.297 -20.997 1.00 69.00 101 ILE A N 1
ATOM 790 C CA . ILE A 1 101 ? -1.043 -6.455 -20.272 1.00 69.00 101 ILE A CA 1
ATOM 791 C C . ILE A 1 101 ? -2.385 -6.881 -20.871 1.00 69.00 101 ILE A C 1
ATOM 793 O O . ILE A 1 101 ? -2.606 -8.066 -21.117 1.00 69.00 101 ILE A O 1
ATOM 797 N N . PHE A 1 102 ? -3.273 -5.923 -21.151 1.00 74.12 102 PHE A N 1
ATOM 798 C CA . PHE A 1 102 ? -4.545 -6.211 -21.812 1.00 74.12 102 PHE A CA 1
ATOM 799 C C . PHE A 1 102 ? -4.334 -6.803 -23.206 1.00 74.12 102 PHE A C 1
ATOM 801 O O . PHE A 1 102 ? -5.057 -7.723 -23.575 1.00 74.12 102 PHE A O 1
ATOM 808 N N . GLN A 1 103 ? -3.332 -6.337 -23.953 1.00 74.06 103 GLN A N 1
ATOM 809 C CA . GLN A 1 103 ? -2.941 -6.918 -25.238 1.00 74.06 103 GLN A CA 1
ATOM 810 C C . GLN A 1 103 ? -2.545 -8.390 -25.098 1.00 74.06 103 GLN A C 1
ATOM 812 O O . GLN A 1 103 ? -3.108 -9.225 -25.806 1.00 74.06 103 GLN A O 1
ATOM 817 N N . VAL A 1 104 ? -1.678 -8.727 -24.135 1.00 70.88 104 VAL A N 1
ATOM 818 C CA . VAL A 1 104 ? -1.263 -10.116 -23.866 1.00 70.88 104 VAL A CA 1
ATOM 819 C C . VAL A 1 104 ? -2.454 -10.990 -23.458 1.00 70.88 104 VAL A C 1
ATOM 821 O O . VAL A 1 104 ? -2.629 -12.077 -24.004 1.00 70.88 104 VAL A O 1
ATOM 824 N N . ILE A 1 105 ? -3.321 -10.517 -22.555 1.00 71.06 105 ILE A N 1
ATOM 825 C CA . ILE A 1 105 ? -4.510 -11.269 -22.115 1.00 71.06 105 ILE A CA 1
ATOM 826 C C . ILE A 1 105 ? -5.474 -11.501 -23.285 1.00 71.06 105 ILE A C 1
ATOM 828 O O . ILE A 1 105 ? -5.952 -12.618 -23.486 1.00 71.06 105 ILE A O 1
ATOM 832 N N . VAL A 1 106 ? -5.767 -10.460 -24.069 1.00 76.12 106 VAL A N 1
ATOM 833 C CA . VAL A 1 106 ? -6.693 -10.545 -25.206 1.00 76.12 106 VAL A CA 1
ATOM 834 C C . VAL A 1 106 ? -6.135 -11.460 -26.297 1.00 76.12 106 VAL A C 1
ATOM 836 O O . VAL A 1 106 ? -6.886 -12.275 -26.835 1.00 76.12 106 VAL A O 1
ATOM 839 N N . ALA A 1 107 ? -4.838 -11.375 -26.595 1.00 68.69 107 ALA A N 1
ATOM 840 C CA . ALA A 1 107 ? -4.176 -12.256 -27.552 1.00 68.69 107 ALA A CA 1
ATOM 841 C C . ALA A 1 107 ? -4.183 -13.721 -27.073 1.00 68.69 107 ALA A C 1
ATOM 843 O O . ALA A 1 107 ? -4.574 -14.606 -27.838 1.00 68.69 107 ALA A O 1
ATOM 844 N N . ALA A 1 108 ? -3.863 -13.979 -25.798 1.00 66.06 108 ALA A N 1
ATOM 845 C CA . ALA A 1 108 ? -3.894 -15.321 -25.205 1.00 66.06 108 ALA A CA 1
ATOM 846 C C . ALA A 1 108 ? -5.302 -15.940 -25.233 1.00 66.06 108 ALA A C 1
ATOM 848 O O . ALA A 1 108 ? -5.475 -17.085 -25.652 1.00 66.06 108 ALA A O 1
ATOM 849 N N . LEU A 1 109 ? -6.331 -15.172 -24.853 1.00 74.56 109 LEU A N 1
ATOM 850 C CA . LEU A 1 109 ? -7.727 -15.625 -24.882 1.00 74.56 109 LEU A CA 1
ATOM 851 C C . LEU A 1 109 ? -8.197 -15.948 -26.303 1.00 74.56 109 LEU A C 1
ATOM 853 O O . LEU A 1 109 ? -8.901 -16.934 -26.512 1.00 74.56 109 LEU A O 1
ATOM 857 N N . ARG A 1 110 ? -7.790 -15.146 -27.291 1.00 71.88 110 ARG A N 1
ATOM 858 C CA . ARG A 1 110 ? -8.123 -15.393 -28.701 1.00 71.88 110 ARG A CA 1
ATOM 859 C C . ARG A 1 110 ? -7.438 -16.638 -29.253 1.00 71.88 110 ARG A C 1
ATOM 861 O O . ARG A 1 110 ? -8.028 -17.324 -30.082 1.00 71.88 110 ARG A O 1
ATOM 868 N N . LYS A 1 111 ? -6.235 -16.954 -28.772 1.00 70.38 111 LYS A N 1
ATOM 869 C CA . LYS A 1 111 ? -5.439 -18.112 -29.205 1.00 70.38 111 LYS A CA 1
ATOM 870 C C . LYS A 1 111 ? -5.608 -19.342 -28.314 1.00 70.38 111 LYS A C 1
ATOM 872 O O . LYS A 1 111 ? -4.897 -20.326 -28.485 1.00 70.38 111 LYS A O 1
ATOM 877 N N . ILE A 1 112 ? -6.599 -19.351 -27.417 1.00 66.38 112 ILE A N 1
ATOM 878 C CA . ILE A 1 112 ? -6.843 -20.464 -26.487 1.00 66.38 112 ILE A CA 1
ATOM 879 C C . ILE A 1 112 ? -7.039 -21.813 -27.200 1.00 66.38 112 ILE A C 1
ATOM 881 O O . ILE A 1 112 ? -6.589 -22.840 -26.691 1.00 66.38 112 ILE A O 1
ATOM 885 N N . SER A 1 113 ? -7.631 -21.791 -28.401 1.00 62.88 113 SER A N 1
ATOM 886 C CA . SER A 1 113 ? -7.932 -22.977 -29.221 1.00 62.88 113 SER A CA 1
ATOM 887 C C . SER A 1 113 ? -6.799 -23.390 -30.171 1.00 62.88 113 SER A C 1
ATOM 889 O O . SER A 1 113 ? -6.943 -24.380 -30.876 1.00 62.88 113 SER A O 1
ATOM 891 N N . VAL A 1 114 ? -5.689 -22.646 -30.214 1.00 67.62 114 VAL A N 1
ATOM 892 C CA . VAL A 1 114 ? -4.534 -22.954 -31.074 1.00 67.62 114 VAL A CA 1
ATOM 893 C C . VAL A 1 114 ? -3.629 -23.958 -30.354 1.00 67.62 114 VAL A C 1
ATOM 895 O O . VAL A 1 114 ? -3.365 -23.811 -29.154 1.00 67.62 114 VAL A O 1
ATOM 898 N N . GLU A 1 115 ? -3.193 -25.007 -31.052 1.00 63.16 115 GLU A N 1
ATOM 899 C CA . GLU A 1 115 ? -2.232 -25.977 -30.515 1.00 63.16 115 GLU A CA 1
ATOM 900 C C . GLU A 1 115 ? -0.849 -25.337 -30.366 1.00 63.16 115 GLU A C 1
ATOM 902 O O . GLU A 1 115 ? -0.448 -24.490 -31.160 1.00 63.16 115 GLU A O 1
ATOM 907 N N . PHE A 1 116 ? -0.143 -25.695 -29.293 1.00 57.22 116 PHE A N 1
ATOM 908 C CA . PHE A 1 116 ? 1.164 -25.115 -29.005 1.00 57.22 116 PHE A CA 1
ATOM 909 C C . PHE A 1 116 ? 2.225 -25.815 -29.868 1.00 57.22 116 PHE A C 1
ATOM 911 O O . PHE A 1 116 ? 2.333 -27.038 -29.752 1.00 57.22 116 PHE A O 1
ATOM 918 N N . PRO A 1 117 ? 2.982 -25.095 -30.715 1.00 59.78 117 PRO A N 1
ATOM 919 C CA . PRO A 1 117 ? 4.012 -25.713 -31.541 1.00 59.78 117 PRO A CA 1
ATOM 920 C C . PRO A 1 117 ? 5.149 -26.276 -30.674 1.00 59.78 117 PRO A C 1
ATOM 922 O O . PRO A 1 117 ? 5.521 -25.688 -29.659 1.00 59.78 117 PRO A O 1
ATOM 925 N N . GLU A 1 118 ? 5.702 -27.428 -31.066 1.00 54.44 118 GLU A N 1
ATOM 926 C CA . GLU A 1 118 ? 6.835 -28.059 -30.365 1.00 54.44 118 GLU A CA 1
ATOM 927 C C . GLU A 1 118 ? 8.163 -27.313 -30.598 1.00 54.44 118 GLU A C 1
ATOM 929 O O . GLU A 1 118 ? 9.088 -27.438 -29.793 1.00 54.44 118 GLU A O 1
ATOM 934 N N . ASP A 1 119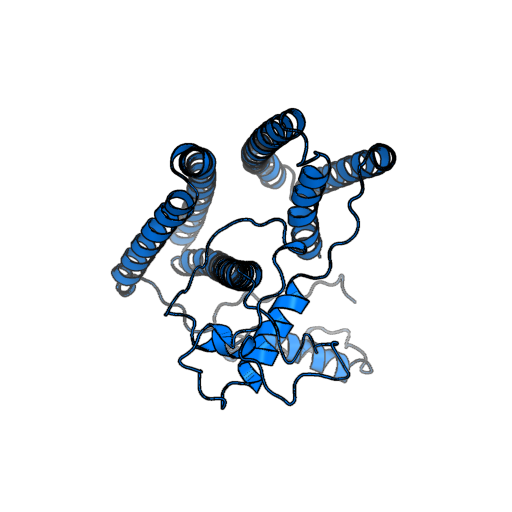 ? 8.250 -26.508 -31.664 1.00 56.16 119 ASP A N 1
ATOM 935 C CA . ASP A 1 119 ? 9.459 -25.781 -32.057 1.00 56.16 119 ASP A CA 1
ATOM 936 C C . ASP A 1 119 ? 9.417 -24.305 -31.618 1.00 56.16 119 ASP A C 1
ATOM 938 O O . ASP A 1 119 ? 8.525 -23.540 -31.995 1.00 56.16 119 ASP A O 1
ATOM 942 N N . LYS A 1 120 ? 10.399 -23.890 -30.806 1.00 55.69 120 LYS A N 1
ATOM 943 C CA . LYS A 1 120 ? 10.451 -22.554 -30.177 1.00 55.69 120 LYS A CA 1
ATOM 944 C C . LYS A 1 120 ? 10.787 -21.430 -31.161 1.00 55.69 120 LYS A C 1
ATOM 946 O O . LYS A 1 120 ? 10.561 -20.270 -30.839 1.00 55.69 120 LYS A O 1
ATOM 951 N N . SER A 1 121 ? 11.289 -21.753 -32.353 1.00 56.22 121 SER A N 1
ATOM 952 C CA . SER A 1 121 ? 11.611 -20.775 -33.400 1.00 56.22 121 SER A CA 1
ATOM 953 C C . SER A 1 121 ? 10.384 -20.149 -34.077 1.00 56.22 121 SER A C 1
ATOM 955 O O . SER A 1 121 ? 10.545 -19.241 -34.883 1.00 56.22 121 SER A O 1
ATOM 957 N N . GLN A 1 122 ? 9.175 -20.642 -33.784 1.00 53.06 122 GLN A N 1
ATOM 958 C CA . GLN A 1 122 ? 7.897 -20.119 -34.297 1.00 53.06 122 GLN A CA 1
ATOM 959 C C . GLN A 1 122 ? 7.227 -19.113 -33.340 1.00 53.06 122 GLN A C 1
ATOM 961 O O . GLN A 1 122 ? 6.093 -18.684 -33.565 1.00 53.06 122 GLN A O 1
ATOM 966 N N . LEU A 1 123 ? 7.894 -18.776 -32.231 1.00 57.34 123 LEU A N 1
ATOM 967 C CA . LEU A 1 123 ? 7.430 -17.761 -31.294 1.00 57.34 123 LEU A CA 1
ATOM 968 C C . LEU A 1 123 ? 7.891 -16.380 -31.760 1.00 57.34 123 LEU A C 1
ATOM 970 O O . LEU A 1 123 ? 9.054 -16.174 -32.099 1.00 57.34 123 LEU A O 1
ATOM 974 N N . PHE A 1 124 ? 6.967 -15.425 -31.746 1.00 56.06 124 PHE A N 1
ATOM 975 C CA . PHE A 1 124 ? 7.256 -14.038 -32.069 1.00 56.06 124 PHE A CA 1
ATOM 976 C C . PHE A 1 124 ? 8.042 -13.384 -30.924 1.00 56.06 124 PHE A C 1
ATOM 978 O O . PHE A 1 124 ? 7.477 -13.041 -29.882 1.00 56.06 124 PHE A O 1
ATOM 985 N N . GLU A 1 125 ? 9.346 -13.198 -31.125 1.00 56.50 125 GLU A N 1
ATOM 986 C CA . GLU A 1 125 ? 10.205 -12.386 -30.263 1.00 56.50 125 GLU A CA 1
ATOM 987 C C . GLU A 1 125 ? 10.408 -11.008 -30.902 1.00 56.50 125 GLU A C 1
ATOM 989 O O . GLU A 1 125 ? 10.894 -10.883 -32.028 1.00 56.50 125 GLU A O 1
ATOM 994 N N . ILE A 1 126 ? 10.034 -9.946 -30.182 1.00 49.75 126 ILE A N 1
ATOM 995 C CA . ILE A 1 126 ? 10.417 -8.589 -30.570 1.00 49.75 126 ILE A CA 1
ATOM 996 C C . ILE A 1 126 ? 11.937 -8.502 -30.404 1.00 49.75 126 ILE A C 1
ATOM 998 O O . ILE A 1 126 ? 12.453 -8.763 -29.318 1.00 49.75 126 ILE A O 1
ATOM 1002 N N . ALA A 1 127 ? 12.646 -8.159 -31.484 1.00 38.12 127 ALA A N 1
ATOM 1003 C CA . ALA A 1 127 ? 14.093 -7.979 -31.473 1.00 38.12 127 ALA A CA 1
ATOM 1004 C C . ALA A 1 127 ? 14.522 -7.116 -30.272 1.00 38.12 127 ALA A C 1
ATOM 1006 O O . ALA A 1 127 ? 13.953 -6.050 -30.025 1.00 38.12 127 ALA A O 1
ATOM 1007 N N . ALA A 1 128 ? 15.530 -7.599 -29.544 1.00 40.25 128 ALA A N 1
ATOM 1008 C CA . ALA A 1 128 ? 16.001 -7.103 -28.248 1.00 40.25 128 ALA A CA 1
ATOM 1009 C C . ALA A 1 128 ? 16.374 -5.601 -28.190 1.00 40.25 128 ALA A C 1
ATOM 1011 O O . ALA A 1 128 ? 16.605 -5.071 -27.106 1.00 40.25 128 ALA A O 1
ATOM 1012 N N . ASP A 1 129 ? 16.384 -4.894 -29.321 1.00 30.11 129 ASP A N 1
ATOM 1013 C CA . ASP A 1 129 ? 16.790 -3.491 -29.436 1.00 30.11 129 ASP A CA 1
ATOM 1014 C C . ASP A 1 129 ? 15.736 -2.479 -28.933 1.00 30.11 129 ASP A C 1
ATOM 1016 O O . ASP A 1 129 ? 16.034 -1.290 -28.816 1.00 30.11 129 ASP A O 1
ATOM 1020 N N . ALA A 1 130 ? 14.514 -2.915 -28.596 1.00 39.88 130 ALA A N 1
ATOM 1021 C CA . ALA A 1 130 ? 13.464 -2.048 -28.034 1.00 39.88 130 ALA A CA 1
ATOM 1022 C C . ALA A 1 130 ? 13.279 -2.173 -26.506 1.00 39.88 130 ALA A C 1
ATOM 1024 O O . ALA A 1 130 ? 12.480 -1.437 -25.917 1.00 39.88 130 ALA A O 1
ATOM 1025 N N . SER A 1 131 ? 14.008 -3.077 -25.848 1.00 38.91 131 SER A N 1
ATOM 1026 C CA . SER A 1 131 ? 13.925 -3.309 -24.404 1.00 38.91 131 SER A CA 1
ATOM 1027 C C . SER A 1 131 ? 15.318 -3.285 -23.779 1.00 38.91 131 SER A C 1
ATOM 1029 O O . SER A 1 131 ? 16.092 -4.219 -23.951 1.00 38.91 131 SER A O 1
ATOM 1031 N N . ASN A 1 132 ? 15.620 -2.257 -22.982 1.00 34.69 132 ASN A N 1
ATOM 1032 C CA . ASN A 1 132 ? 16.868 -2.129 -22.209 1.00 34.69 132 ASN A CA 1
ATOM 1033 C C . ASN A 1 132 ? 16.998 -3.152 -21.052 1.00 34.69 132 ASN A C 1
ATOM 1035 O O . ASN A 1 132 ? 17.601 -2.857 -20.022 1.00 34.69 132 ASN A O 1
ATOM 1039 N N . ILE A 1 133 ? 16.424 -4.348 -21.181 1.00 38.34 133 ILE A N 1
ATOM 1040 C CA . ILE A 1 133 ? 16.526 -5.419 -20.188 1.00 38.34 133 ILE A CA 1
ATOM 1041 C C . ILE A 1 133 ? 17.248 -6.592 -20.843 1.00 38.34 133 ILE A C 1
ATOM 1043 O O . ILE A 1 133 ? 16.655 -7.523 -21.379 1.00 38.34 133 ILE A O 1
ATOM 1047 N N . THR A 1 134 ? 18.574 -6.529 -20.796 1.00 33.19 134 THR A N 1
ATOM 1048 C CA . THR A 1 134 ? 19.456 -7.654 -21.093 1.00 33.19 134 THR A CA 1
ATOM 1049 C C . THR A 1 134 ? 19.279 -8.691 -19.983 1.00 33.19 134 THR A C 1
ATOM 1051 O O . THR A 1 134 ? 19.819 -8.515 -18.892 1.00 33.19 134 THR A O 1
ATOM 1054 N N . GLY A 1 135 ? 18.512 -9.766 -20.198 1.00 35.12 135 GLY A N 1
ATOM 1055 C CA . GLY A 1 135 ? 18.425 -10.785 -19.148 1.00 35.12 135 GLY A CA 1
ATOM 1056 C C . GLY A 1 135 ? 17.422 -11.919 -19.308 1.00 35.12 135 GLY A C 1
ATOM 1057 O O . GLY A 1 135 ? 16.324 -11.865 -18.770 1.00 35.12 135 GLY A O 1
ATOM 1058 N N . SER A 1 136 ? 17.921 -13.034 -19.838 1.00 34.25 136 SER A N 1
ATOM 1059 C CA . SER A 1 136 ? 17.490 -14.422 -19.593 1.00 34.25 136 SER A CA 1
ATOM 1060 C C . SER A 1 136 ? 16.170 -14.907 -20.207 1.00 34.25 136 SER A C 1
ATOM 1062 O O . SER A 1 136 ? 15.080 -14.456 -19.886 1.00 34.25 136 SER A O 1
ATOM 1064 N N . ASN A 1 137 ? 16.275 -15.953 -21.025 1.00 40.12 137 ASN A N 1
ATOM 1065 C CA . ASN A 1 137 ? 15.159 -16.779 -21.472 1.00 40.12 137 ASN A CA 1
ATOM 1066 C C . ASN A 1 137 ? 14.541 -17.504 -20.269 1.00 40.12 137 ASN A C 1
ATOM 1068 O O . ASN A 1 137 ? 14.914 -18.637 -19.957 1.00 40.12 137 ASN A O 1
ATOM 1072 N N . ILE A 1 138 ? 13.605 -16.863 -19.569 1.00 42.84 138 ILE A N 1
ATOM 1073 C CA . ILE A 1 138 ? 12.811 -17.538 -18.546 1.00 42.84 138 ILE A CA 1
ATOM 1074 C C . ILE A 1 138 ? 11.698 -18.309 -19.264 1.00 42.84 138 ILE A C 1
ATOM 1076 O O . ILE A 1 138 ? 10.565 -17.858 -19.381 1.00 42.84 138 ILE A O 1
ATOM 1080 N N . SER A 1 139 ? 12.040 -19.497 -19.759 1.00 39.16 139 SER A N 1
ATOM 1081 C CA . SER A 1 139 ? 11.073 -20.507 -20.195 1.00 39.16 139 SER A CA 1
ATOM 1082 C C . SER A 1 139 ? 10.388 -21.082 -18.950 1.00 39.16 139 SER A C 1
ATOM 1084 O O . SER A 1 139 ? 10.762 -22.159 -18.486 1.00 39.16 139 SER A O 1
ATOM 1086 N N . VAL A 1 140 ? 9.427 -20.365 -18.358 1.00 43.91 140 VAL A N 1
ATOM 1087 C CA . VAL A 1 140 ? 8.626 -20.930 -17.265 1.00 43.91 140 VAL A CA 1
ATOM 1088 C C . VAL A 1 140 ? 7.595 -21.876 -17.880 1.00 43.91 140 VAL A C 1
ATOM 1090 O O . VAL A 1 140 ? 6.569 -21.450 -18.398 1.00 43.91 140 VAL A O 1
ATOM 1093 N N . GLU A 1 141 ? 7.826 -23.180 -17.758 1.00 45.56 141 GLU A N 1
ATOM 1094 C CA . GLU A 1 141 ? 6.896 -24.247 -18.173 1.00 45.56 141 GLU A CA 1
ATOM 1095 C C . GLU A 1 141 ? 5.479 -24.099 -17.551 1.00 45.56 141 GLU A C 1
ATOM 1097 O O . GLU A 1 141 ? 4.508 -24.695 -18.016 1.00 45.56 141 GLU A O 1
ATOM 1102 N N . GLN A 1 142 ? 5.339 -23.256 -16.515 1.00 45.56 142 GLN A N 1
ATOM 1103 C CA . GLN A 1 142 ? 4.107 -22.992 -15.764 1.00 45.56 142 GLN A CA 1
ATOM 1104 C C . GLN A 1 142 ? 3.153 -21.958 -16.400 1.00 45.56 142 GLN A C 1
ATOM 1106 O O . GLN A 1 142 ? 2.004 -21.890 -15.964 1.00 45.56 142 GLN A O 1
ATOM 1111 N N . VAL A 1 143 ? 3.552 -21.184 -17.422 1.00 52.78 143 VAL A N 1
ATOM 1112 C CA . VAL A 1 143 ? 2.663 -20.207 -18.107 1.00 52.78 143 VAL A CA 1
ATOM 1113 C C . VAL A 1 143 ? 2.406 -20.523 -19.586 1.00 52.78 143 VAL A C 1
ATOM 1115 O O . VAL A 1 143 ? 2.096 -19.624 -20.365 1.00 52.78 143 VAL A O 1
ATOM 1118 N N . ARG A 1 144 ? 2.349 -21.818 -19.943 1.00 58.94 144 ARG A N 1
ATOM 1119 C CA . ARG A 1 144 ? 1.929 -22.306 -21.282 1.00 58.94 144 ARG A CA 1
ATOM 1120 C C . ARG A 1 144 ? 0.668 -21.638 -21.837 1.00 58.94 144 ARG A C 1
ATOM 1122 O O . ARG A 1 144 ? 0.491 -21.567 -23.048 1.00 58.94 144 ARG A O 1
ATOM 1129 N N . PHE A 1 145 ? -0.239 -21.190 -20.966 1.00 61.12 145 PHE A N 1
ATOM 1130 C CA . PHE A 1 145 ? -1.444 -20.470 -21.375 1.00 61.12 145 PHE A CA 1
ATOM 1131 C C . PHE A 1 145 ? -1.132 -19.111 -22.018 1.00 61.12 145 PHE A C 1
ATOM 1133 O O . PHE A 1 145 ? -1.712 -18.788 -23.052 1.00 61.12 145 PHE A O 1
ATOM 1140 N N . PHE A 1 146 ? -0.224 -18.328 -21.430 1.00 58.66 146 PHE A N 1
ATOM 1141 C CA . PHE A 1 146 ? 0.149 -17.019 -21.962 1.00 58.66 146 PHE A CA 1
ATOM 1142 C C . PHE A 1 146 ? 1.164 -17.127 -23.102 1.00 58.66 146 PHE A C 1
ATOM 1144 O O . PHE A 1 146 ? 1.149 -16.269 -23.980 1.00 58.66 146 PHE A O 1
ATOM 1151 N N . ASP A 1 147 ? 1.952 -18.209 -23.164 1.00 61.75 147 ASP A N 1
ATOM 1152 C CA . ASP A 1 147 ? 2.860 -18.478 -24.292 1.00 61.75 147 ASP A CA 1
ATOM 1153 C C . ASP A 1 147 ? 2.096 -18.580 -25.626 1.00 61.75 147 ASP A C 1
ATOM 1155 O O . ASP A 1 147 ? 2.624 -18.242 -26.684 1.00 61.75 147 ASP A O 1
ATOM 1159 N N . LYS A 1 148 ? 0.805 -18.950 -25.585 1.00 63.53 148 LYS A N 1
ATOM 1160 C CA . LYS A 1 148 ? -0.079 -18.949 -26.763 1.00 63.53 148 LYS A CA 1
ATOM 1161 C C . LYS A 1 148 ? -0.270 -17.564 -27.391 1.00 63.53 148 LYS A C 1
ATOM 1163 O O . LYS A 1 148 ? -0.609 -17.496 -28.569 1.00 63.53 148 LYS A O 1
ATOM 1168 N N . ALA A 1 149 ? -0.057 -16.468 -26.657 1.00 57.66 149 ALA A N 1
ATOM 1169 C CA . ALA A 1 149 ? -0.139 -15.111 -27.207 1.00 57.66 149 ALA A CA 1
ATOM 1170 C C . ALA A 1 149 ? 0.989 -14.805 -28.211 1.00 57.66 149 ALA A C 1
ATOM 1172 O O . ALA A 1 149 ? 0.787 -13.994 -29.119 1.00 57.66 149 ALA A O 1
ATOM 1173 N N . ALA A 1 150 ? 2.131 -15.488 -28.069 1.00 58.44 150 ALA A N 1
ATOM 1174 C CA . ALA A 1 150 ? 3.329 -15.314 -28.886 1.00 58.44 150 ALA A CA 1
ATOM 1175 C C . ALA A 1 150 ? 3.411 -16.290 -30.077 1.00 58.44 150 ALA A C 1
ATOM 1177 O O . ALA A 1 150 ? 4.329 -16.181 -30.883 1.00 58.44 150 ALA A O 1
ATOM 1178 N N . VAL A 1 151 ? 2.461 -17.225 -30.219 1.00 63.38 151 VAL A N 1
ATOM 1179 C CA . VAL A 1 151 ? 2.420 -18.174 -31.347 1.00 63.38 151 VAL A CA 1
ATOM 1180 C C . VAL A 1 151 ? 2.067 -17.427 -32.630 1.00 63.38 151 VAL A C 1
ATOM 1182 O O . VAL A 1 151 ? 0.980 -16.848 -32.723 1.00 63.38 151 VAL A O 1
ATOM 1185 N N . GLU A 1 152 ? 2.969 -17.432 -33.610 1.00 62.56 152 GLU A N 1
ATOM 1186 C CA . GLU A 1 152 ? 2.758 -16.785 -34.904 1.00 62.56 152 GLU A CA 1
ATOM 1187 C C . GLU A 1 152 ? 1.660 -17.511 -35.706 1.00 62.56 152 GLU A C 1
ATOM 1189 O O . GLU A 1 152 ? 1.706 -18.724 -35.901 1.00 62.56 152 GLU A O 1
ATOM 1194 N N . SER A 1 153 ? 0.639 -16.774 -36.159 1.00 60.19 153 SER A N 1
ATOM 1195 C CA . SER A 1 153 ? -0.432 -17.296 -37.016 1.00 60.19 153 SER A CA 1
ATOM 1196 C C . SER A 1 153 ? -0.567 -16.445 -38.276 1.00 60.19 153 SER A C 1
ATOM 1198 O O . SER A 1 153 ? -0.501 -15.217 -38.229 1.00 60.19 153 SER A O 1
ATOM 1200 N N . GLN A 1 154 ? -0.835 -17.093 -39.412 1.00 56.75 154 GLN A N 1
ATOM 1201 C CA . GLN A 1 154 ? -0.899 -16.480 -40.748 1.00 56.75 154 GLN A CA 1
ATOM 1202 C C . GLN A 1 154 ? -1.983 -15.382 -40.887 1.00 56.75 154 GLN A C 1
ATOM 1204 O O . GLN A 1 154 ? -1.982 -14.629 -41.855 1.00 56.75 154 GLN A O 1
ATOM 1209 N N . SER A 1 155 ? -2.904 -15.274 -39.920 1.00 58.66 155 SER A N 1
ATOM 1210 C CA . SER A 1 155 ? -3.987 -14.278 -39.846 1.00 58.66 155 SER A CA 1
ATOM 1211 C C . SER A 1 155 ? -3.658 -13.007 -39.040 1.00 58.66 155 SER A C 1
ATOM 1213 O O . SER A 1 155 ? -4.555 -12.187 -38.798 1.00 58.66 155 SER A O 1
ATOM 1215 N N . ASP A 1 156 ? -2.428 -12.876 -38.537 1.00 57.47 156 ASP A N 1
ATOM 1216 C CA . ASP A 1 156 ? -2.049 -11.833 -37.571 1.00 57.47 156 ASP A CA 1
ATOM 1217 C C . ASP A 1 156 ? -1.381 -10.597 -38.195 1.00 57.47 156 ASP A C 1
ATOM 1219 O O . ASP A 1 156 ? -1.347 -9.540 -37.553 1.00 57.47 156 ASP A O 1
ATOM 1223 N N . SER A 1 157 ? -0.931 -10.690 -39.449 1.00 56.97 157 SER A N 1
ATOM 1224 C CA . SER A 1 157 ? -0.428 -9.561 -40.235 1.00 56.97 157 SER A CA 1
ATOM 1225 C C . SER A 1 157 ? -1.587 -8.756 -40.835 1.00 56.97 157 SER A C 1
ATOM 1227 O O . SER A 1 157 ? -2.526 -9.316 -41.404 1.00 56.97 157 SER A O 1
ATOM 1229 N N . ILE A 1 158 ? -1.560 -7.426 -40.677 1.00 58.56 158 ILE A N 1
ATOM 1230 C CA . ILE A 1 158 ? -2.547 -6.542 -41.329 1.00 58.56 158 ILE A CA 1
ATOM 1231 C C . ILE A 1 158 ? -2.114 -6.240 -42.764 1.00 58.56 158 ILE A C 1
ATOM 1233 O O . ILE A 1 158 ? -2.967 -6.207 -43.642 1.00 58.56 158 ILE A O 1
ATOM 1237 N N . ASN A 1 159 ? -0.811 -6.032 -42.982 1.00 54.44 159 ASN A N 1
ATOM 1238 C CA . ASN A 1 159 ? -0.129 -5.790 -44.260 1.00 54.44 159 ASN A CA 1
ATOM 1239 C C . ASN A 1 159 ? 1.365 -6.147 -44.100 1.00 54.44 159 ASN A C 1
ATOM 1241 O O . ASN A 1 159 ? 1.815 -6.282 -42.962 1.00 54.44 159 ASN A O 1
ATOM 1245 N N . ASP A 1 160 ? 2.111 -6.289 -45.207 1.00 47.91 160 ASP A N 1
ATOM 1246 C CA . ASP A 1 160 ? 3.557 -6.609 -45.266 1.00 47.91 160 ASP A CA 1
ATOM 1247 C C . ASP A 1 160 ? 4.364 -5.972 -44.109 1.00 47.91 160 ASP A C 1
ATOM 1249 O O . ASP A 1 160 ? 4.733 -4.800 -44.149 1.00 47.91 160 ASP A O 1
ATOM 1253 N N . GLY A 1 161 ? 4.617 -6.758 -43.055 1.00 56.69 161 GLY A N 1
ATOM 1254 C CA . GLY A 1 161 ? 5.472 -6.395 -41.920 1.00 56.69 161 GLY A CA 1
ATOM 1255 C C . GLY A 1 161 ? 4.823 -5.687 -40.719 1.00 56.69 161 GLY A C 1
ATOM 1256 O O . GLY A 1 161 ? 5.518 -5.497 -39.723 1.00 56.69 161 GLY A O 1
ATOM 1257 N N . GLU A 1 162 ? 3.533 -5.326 -40.740 1.00 55.44 162 GLU A N 1
ATOM 1258 C CA . GLU A 1 162 ? 2.878 -4.636 -39.610 1.00 55.44 162 GLU A CA 1
ATOM 1259 C C . GLU A 1 162 ? 1.972 -5.590 -38.805 1.00 55.44 162 GLU A C 1
ATOM 1261 O O . GLU A 1 162 ? 0.935 -6.080 -39.272 1.00 55.44 162 GLU A O 1
ATOM 1266 N N . VAL A 1 163 ? 2.405 -5.885 -37.575 1.00 64.50 163 VAL A N 1
ATOM 1267 C CA . VAL A 1 163 ? 1.781 -6.854 -36.664 1.00 64.50 163 VAL A CA 1
ATOM 1268 C C . VAL A 1 163 ? 0.776 -6.162 -35.741 1.00 64.50 163 VAL A C 1
ATOM 1270 O O . VAL A 1 163 ? 1.066 -5.131 -35.141 1.00 64.50 163 VAL A O 1
ATOM 1273 N N . ASN A 1 164 ? -0.406 -6.762 -35.574 1.00 67.00 164 ASN A N 1
ATOM 1274 C CA . ASN A 1 164 ? -1.430 -6.304 -34.631 1.00 67.00 164 ASN A CA 1
ATOM 1275 C C . ASN A 1 164 ? -1.040 -6.559 -33.159 1.00 67.00 164 ASN A C 1
ATOM 1277 O O . ASN A 1 164 ? -1.099 -7.720 -32.736 1.00 67.00 164 ASN A O 1
ATOM 1281 N N . PRO A 1 165 ? -0.840 -5.524 -32.313 1.00 64.94 165 PRO A N 1
ATOM 1282 C CA . PRO A 1 165 ? -0.466 -5.711 -30.902 1.00 64.94 165 PRO A CA 1
ATOM 1283 C C . PRO A 1 165 ? -1.520 -6.463 -30.069 1.00 64.94 165 PRO A C 1
ATOM 1285 O O . PRO A 1 165 ? -1.224 -7.030 -29.028 1.00 64.94 165 PRO A O 1
ATOM 1288 N N . TRP A 1 166 ? -2.779 -6.478 -30.522 1.00 66.75 166 TRP A N 1
ATOM 1289 C CA . TRP A 1 166 ? -3.904 -7.159 -29.860 1.00 66.75 166 TRP A CA 1
ATOM 1290 C C . TRP A 1 166 ? -4.124 -8.610 -30.319 1.00 66.75 166 TRP A C 1
ATOM 1292 O O . TRP A 1 166 ? -5.060 -9.267 -29.854 1.00 66.75 166 TRP A O 1
ATOM 1302 N N . ARG A 1 167 ? -3.335 -9.090 -31.287 1.00 61.62 167 ARG A N 1
ATOM 1303 C CA . ARG A 1 167 ? -3.432 -10.452 -31.839 1.00 61.62 167 ARG A CA 1
ATOM 1304 C C . ARG A 1 167 ? -2.139 -11.240 -31.672 1.00 61.62 167 ARG A C 1
ATOM 1306 O O . ARG A 1 167 ? -2.212 -12.438 -31.414 1.00 61.62 167 ARG A O 1
ATOM 1313 N N . LEU A 1 168 ? -0.991 -10.577 -31.775 1.00 59.12 168 LEU A N 1
ATOM 1314 C CA . LEU A 1 168 ? 0.324 -11.177 -31.603 1.00 59.12 168 LEU A CA 1
ATOM 1315 C C . LEU A 1 168 ? 1.166 -10.248 -30.728 1.00 59.12 168 LEU A C 1
ATOM 1317 O O . LEU A 1 168 ? 1.307 -9.064 -31.026 1.00 59.12 168 LEU A O 1
ATOM 1321 N N . CYS A 1 169 ? 1.665 -10.780 -29.618 1.00 58.25 169 CYS A N 1
ATOM 1322 C CA . CYS A 1 169 ? 2.464 -10.032 -28.658 1.00 58.25 169 CYS A CA 1
ATOM 1323 C C . CYS A 1 169 ? 3.501 -10.987 -28.064 1.00 58.25 169 CYS A C 1
ATOM 1325 O O . CYS A 1 169 ? 3.142 -12.100 -27.671 1.00 58.25 169 CYS A O 1
ATOM 1327 N N . SER A 1 170 ? 4.767 -10.567 -27.998 1.00 57.53 170 SER A N 1
ATOM 1328 C CA . SER A 1 170 ? 5.782 -11.313 -27.256 1.00 57.53 170 SER A CA 1
ATOM 1329 C C . SER A 1 170 ? 5.387 -11.362 -25.784 1.00 57.53 170 SER A C 1
ATOM 1331 O O . SER A 1 170 ? 4.810 -10.413 -25.235 1.00 57.53 170 SER A O 1
ATOM 1333 N N . LEU A 1 171 ? 5.693 -12.478 -25.126 1.00 54.75 171 LEU A N 1
ATOM 1334 C CA . LEU A 1 171 ? 5.692 -12.524 -23.673 1.00 54.75 171 LEU A CA 1
ATOM 1335 C C . LEU A 1 171 ? 6.881 -11.715 -23.163 1.00 54.75 171 LEU A C 1
ATOM 1337 O O . LEU A 1 171 ? 7.939 -12.248 -22.841 1.00 54.75 171 LEU A O 1
ATOM 1341 N N . ASP A 1 172 ? 6.702 -10.403 -23.090 1.00 56.72 172 ASP A N 1
ATOM 1342 C CA . ASP A 1 172 ? 7.659 -9.564 -22.393 1.00 56.72 172 ASP A CA 1
ATOM 1343 C C . ASP A 1 172 ? 7.615 -9.959 -20.914 1.00 56.72 172 ASP A C 1
ATOM 1345 O O . ASP A 1 172 ? 6.552 -9.944 -20.283 1.00 56.72 172 ASP A O 1
ATOM 1349 N N . GLN A 1 173 ? 8.771 -10.279 -20.328 1.00 54.06 173 GLN A N 1
ATOM 1350 C CA . GLN A 1 173 ? 8.937 -10.526 -18.885 1.00 54.06 173 GLN A CA 1
ATOM 1351 C C . GLN A 1 173 ? 8.240 -9.452 -18.031 1.00 54.06 173 GLN A C 1
ATOM 1353 O O . GLN A 1 173 ? 7.717 -9.716 -16.947 1.00 54.06 173 GLN A O 1
ATOM 1358 N N . THR A 1 174 ? 8.177 -8.237 -18.571 1.00 52.56 174 THR A N 1
ATOM 1359 C CA . THR A 1 174 ? 7.459 -7.079 -18.055 1.00 52.56 174 THR A CA 1
ATOM 1360 C C . THR A 1 174 ? 5.965 -7.339 -17.818 1.00 52.56 174 THR A C 1
ATOM 1362 O O . THR A 1 174 ? 5.441 -6.932 -16.785 1.00 52.56 174 THR A O 1
ATOM 1365 N N . ALA A 1 175 ? 5.262 -8.036 -18.715 1.00 59.44 175 ALA A N 1
ATOM 1366 C CA . ALA A 1 175 ? 3.834 -8.323 -18.561 1.00 59.44 175 ALA A CA 1
ATOM 1367 C C . ALA A 1 175 ? 3.569 -9.291 -17.398 1.00 59.44 175 ALA A C 1
ATOM 1369 O O . ALA A 1 175 ? 2.691 -9.034 -16.573 1.00 59.44 175 ALA A O 1
ATOM 1370 N N . VAL A 1 176 ? 4.363 -10.362 -17.287 1.00 67.81 176 VAL A N 1
ATOM 1371 C CA . VAL A 1 176 ? 4.272 -11.329 -16.176 1.00 67.81 176 VAL A CA 1
ATOM 1372 C C . VAL A 1 176 ? 4.584 -10.646 -14.844 1.00 67.81 176 VAL A C 1
ATOM 1374 O O . VAL A 1 176 ? 3.856 -10.830 -13.867 1.00 67.81 176 VAL A O 1
ATOM 1377 N N . PHE A 1 177 ? 5.616 -9.802 -14.817 1.00 64.31 177 PHE A N 1
ATOM 1378 C CA . PHE A 1 177 ? 5.973 -9.000 -13.650 1.00 64.31 177 PHE A CA 1
ATOM 1379 C C . PHE A 1 177 ? 4.827 -8.081 -13.204 1.00 64.31 177 PHE A C 1
ATOM 1381 O O . PHE A 1 177 ? 4.460 -8.082 -12.029 1.00 64.31 177 PHE A O 1
ATOM 1388 N N . PHE A 1 178 ? 4.203 -7.346 -14.128 1.00 68.44 178 PHE A N 1
ATOM 1389 C CA . PHE A 1 178 ? 3.077 -6.484 -13.776 1.00 68.44 178 PHE A CA 1
ATOM 1390 C C . PHE A 1 178 ? 1.853 -7.272 -13.304 1.00 68.44 178 PHE A C 1
ATOM 1392 O O . PHE A 1 178 ? 1.217 -6.863 -12.337 1.00 68.44 178 PHE A O 1
ATOM 1399 N N . VAL A 1 179 ? 1.524 -8.408 -13.929 1.00 74.06 179 VAL A N 1
ATOM 1400 C CA . VAL A 1 179 ? 0.430 -9.276 -13.456 1.00 74.06 179 VAL A CA 1
ATOM 1401 C C . VAL A 1 179 ? 0.690 -9.735 -12.019 1.00 74.06 179 VAL A C 1
ATOM 1403 O O . VAL A 1 179 ? -0.209 -9.643 -11.181 1.00 74.06 179 VAL A O 1
ATOM 1406 N N . ALA A 1 180 ? 1.917 -10.161 -11.704 1.00 75.56 180 ALA A N 1
ATOM 1407 C CA . ALA A 1 180 ? 2.297 -10.526 -10.342 1.00 75.56 180 ALA A CA 1
ATOM 1408 C C . ALA A 1 180 ? 2.143 -9.345 -9.367 1.00 75.56 180 ALA A C 1
ATOM 1410 O O . ALA A 1 180 ? 1.555 -9.508 -8.297 1.00 75.56 180 ALA A O 1
ATOM 1411 N N . LEU A 1 181 ? 2.586 -8.142 -9.751 1.00 75.75 181 LEU A N 1
ATOM 1412 C CA . LEU A 1 181 ? 2.411 -6.932 -8.943 1.00 75.75 181 LEU A CA 1
ATOM 1413 C C . LEU A 1 181 ? 0.936 -6.594 -8.693 1.00 75.75 181 LEU A C 1
ATOM 1415 O O . LEU A 1 181 ? 0.573 -6.276 -7.562 1.00 75.75 181 LEU A O 1
ATOM 1419 N N . TYR A 1 182 ? 0.073 -6.692 -9.707 1.00 78.50 182 TYR A N 1
ATOM 1420 C CA . TYR A 1 182 ? -1.361 -6.438 -9.539 1.00 78.50 182 TYR A CA 1
ATOM 1421 C C . TYR A 1 182 ? -2.019 -7.456 -8.611 1.00 78.50 182 TYR A C 1
ATOM 1423 O O . TYR A 1 182 ? -2.841 -7.077 -7.780 1.00 78.50 182 TYR A O 1
ATOM 1431 N N . MET A 1 183 ? -1.634 -8.730 -8.698 1.00 80.69 183 MET A N 1
ATOM 1432 C CA . MET A 1 183 ? -2.126 -9.763 -7.784 1.00 80.69 183 MET A CA 1
ATOM 1433 C C . MET A 1 183 ? -1.700 -9.490 -6.336 1.00 80.69 183 MET A C 1
ATOM 1435 O O . MET A 1 183 ? -2.519 -9.619 -5.426 1.00 80.69 183 MET A O 1
ATOM 1439 N N . ILE A 1 184 ? -0.456 -9.050 -6.120 1.00 82.69 184 ILE A N 1
ATOM 1440 C CA . ILE A 1 184 ? 0.027 -8.630 -4.796 1.00 82.69 184 ILE A CA 1
ATOM 1441 C C . ILE A 1 184 ? -0.773 -7.421 -4.294 1.00 82.69 184 ILE A C 1
ATOM 1443 O O . ILE A 1 184 ? -1.251 -7.437 -3.161 1.00 82.69 184 ILE A O 1
ATOM 1447 N N . ALA A 1 185 ? -0.976 -6.405 -5.137 1.00 80.69 185 ALA A N 1
ATOM 1448 C CA . ALA A 1 185 ? -1.733 -5.207 -4.780 1.00 80.69 185 ALA A CA 1
ATOM 1449 C C . ALA A 1 185 ? -3.190 -5.528 -4.401 1.00 80.69 185 ALA A C 1
ATOM 1451 O O . ALA A 1 185 ? -3.690 -5.019 -3.399 1.00 80.69 185 ALA A O 1
ATOM 1452 N N . LEU A 1 186 ? -3.854 -6.415 -5.151 1.00 83.19 186 LEU A N 1
ATOM 1453 C CA . LEU A 1 186 ? -5.198 -6.901 -4.821 1.00 83.19 186 LEU A CA 1
ATOM 1454 C C . LEU A 1 186 ? -5.222 -7.664 -3.491 1.00 83.19 186 LEU A C 1
ATOM 1456 O O . LEU A 1 186 ? -6.144 -7.478 -2.698 1.00 83.19 186 LEU A O 1
ATOM 1460 N N . GLY A 1 187 ? -4.207 -8.492 -3.228 1.00 85.25 187 GLY A N 1
ATOM 1461 C CA . GLY A 1 187 ? -4.071 -9.211 -1.962 1.00 85.25 187 GLY A CA 1
ATOM 1462 C C . GLY A 1 187 ? -3.937 -8.267 -0.767 1.00 85.25 187 GLY A C 1
ATOM 1463 O O . GLY A 1 187 ? -4.684 -8.395 0.201 1.00 85.25 187 GLY A O 1
ATOM 1464 N N . ILE A 1 188 ? -3.040 -7.282 -0.854 1.00 82.44 188 ILE A N 1
ATOM 1465 C CA . ILE A 1 188 ? -2.828 -6.283 0.206 1.00 82.44 188 ILE A CA 1
ATOM 1466 C C . ILE A 1 188 ? -4.112 -5.476 0.440 1.00 82.44 188 ILE A C 1
ATOM 1468 O O . ILE A 1 188 ? -4.586 -5.396 1.573 1.00 82.44 188 ILE A O 1
ATOM 1472 N N . GLY A 1 189 ? -4.722 -4.963 -0.636 1.00 81.06 189 GLY A N 1
ATOM 1473 C CA . GLY A 1 189 ? -5.935 -4.147 -0.555 1.00 81.06 189 GLY A CA 1
ATOM 1474 C C . GLY A 1 189 ? -7.160 -4.891 -0.011 1.00 81.06 189 GLY A C 1
ATOM 1475 O O . GLY A 1 189 ? -8.057 -4.261 0.544 1.00 81.06 189 GLY A O 1
ATOM 1476 N N . GLY A 1 190 ? -7.205 -6.220 -0.143 1.00 83.06 190 GLY A N 1
ATOM 1477 C CA . GLY A 1 190 ? -8.260 -7.049 0.441 1.00 83.06 190 GLY A CA 1
ATOM 1478 C C . GLY A 1 190 ? -8.011 -7.412 1.906 1.00 83.06 190 GLY A C 1
ATOM 1479 O O . GLY A 1 190 ? -8.930 -7.360 2.718 1.00 83.06 190 GLY A O 1
ATOM 1480 N N . ILE A 1 191 ? -6.777 -7.776 2.264 1.00 86.44 191 ILE A N 1
ATOM 1481 C CA . ILE A 1 191 ? -6.459 -8.303 3.600 1.00 86.44 191 ILE A CA 1
ATOM 1482 C C . ILE A 1 191 ? -6.527 -7.207 4.669 1.00 86.44 191 ILE A C 1
ATOM 1484 O O . ILE A 1 191 ? -7.086 -7.433 5.741 1.00 86.44 191 ILE A O 1
ATOM 1488 N N . GLU A 1 192 ? -5.991 -6.020 4.393 1.00 81.69 192 GLU A N 1
ATOM 1489 C CA . GLU A 1 192 ? -5.869 -4.934 5.373 1.00 81.69 192 GLU A CA 1
ATOM 1490 C C . GLU A 1 192 ? -7.209 -4.486 6.009 1.00 81.69 192 GLU A C 1
ATOM 1492 O O . GLU A 1 192 ? -7.312 -4.479 7.247 1.00 81.69 192 GLU A O 1
ATOM 1497 N N . PRO A 1 193 ? -8.279 -4.188 5.238 1.00 82.88 193 PRO A N 1
ATOM 1498 C CA . PRO A 1 193 ? -9.577 -3.858 5.828 1.00 82.88 193 PRO A CA 1
ATOM 1499 C C . PRO A 1 193 ? -10.227 -5.065 6.519 1.00 82.88 193 PRO A C 1
ATOM 1501 O O . PRO A 1 193 ? -10.913 -4.907 7.530 1.00 82.88 193 PRO A O 1
ATOM 1504 N N . CYS A 1 194 ? -9.996 -6.282 6.019 1.00 85.69 194 CYS A N 1
ATOM 1505 C CA . CYS A 1 194 ? -10.569 -7.490 6.604 1.00 85.69 194 CYS A CA 1
ATOM 1506 C C . CYS A 1 194 ? -9.967 -7.819 7.974 1.00 85.69 194 CYS A C 1
ATOM 1508 O O . CYS A 1 194 ? -10.710 -8.196 8.875 1.00 85.69 194 CYS A O 1
ATOM 1510 N N . VAL A 1 195 ? -8.654 -7.652 8.164 1.00 88.56 195 VAL A N 1
ATOM 1511 C CA . VAL A 1 195 ? -7.980 -7.953 9.442 1.00 88.56 195 VAL A CA 1
ATOM 1512 C C . VAL A 1 195 ? -8.452 -7.018 10.553 1.00 88.56 195 VAL A C 1
ATOM 1514 O O . VAL A 1 195 ? -8.745 -7.474 11.658 1.00 88.56 195 VAL A O 1
ATOM 1517 N N . SER A 1 196 ? -8.561 -5.720 10.263 1.00 87.06 196 SER A N 1
ATOM 1518 C CA . SER A 1 196 ? -9.025 -4.734 11.246 1.00 87.06 196 SER A CA 1
ATOM 1519 C C . SER A 1 196 ? -10.497 -4.940 11.615 1.00 87.06 196 SER A C 1
ATOM 1521 O O . SER A 1 196 ? -10.821 -4.966 12.804 1.00 87.06 196 SER A O 1
ATOM 1523 N N . SER A 1 197 ? -11.370 -5.177 10.628 1.00 86.56 197 SER A N 1
ATOM 1524 C CA . SER A 1 197 ? -12.782 -5.506 10.874 1.00 86.56 197 SER A CA 1
ATOM 1525 C C . SER A 1 197 ? -12.924 -6.790 11.692 1.00 86.56 197 SER A C 1
ATOM 1527 O O . SER A 1 197 ? -13.602 -6.804 12.713 1.00 86.56 197 SER A O 1
ATOM 1529 N N . PHE A 1 198 ? -12.220 -7.852 11.300 1.00 88.94 198 PHE A N 1
ATOM 1530 C CA . PHE A 1 198 ? -12.277 -9.134 11.993 1.00 88.94 198 PHE A CA 1
ATOM 1531 C C . PHE A 1 198 ? -11.782 -9.043 13.443 1.00 88.94 198 PHE A C 1
ATOM 1533 O O . PHE A 1 198 ? -12.369 -9.651 14.337 1.00 88.94 198 PHE A O 1
ATOM 1540 N N . GLY A 1 199 ? -10.718 -8.271 13.689 1.00 88.81 199 GLY A N 1
ATOM 1541 C CA . GLY A 1 199 ? -10.210 -8.012 15.036 1.00 88.81 199 GLY A CA 1
ATOM 1542 C C . GLY A 1 199 ? -11.201 -7.231 15.902 1.00 88.81 199 GLY A C 1
ATOM 1543 O O . GLY A 1 199 ? -11.350 -7.541 17.083 1.00 88.81 199 GLY A O 1
ATOM 1544 N N . ALA A 1 200 ? -11.919 -6.263 15.321 1.00 86.94 200 ALA A N 1
ATOM 1545 C CA . ALA A 1 200 ? -12.987 -5.544 16.014 1.00 86.94 200 ALA A CA 1
ATOM 1546 C C . ALA A 1 200 ? -14.156 -6.467 16.389 1.00 86.94 200 ALA A C 1
ATOM 1548 O O . ALA A 1 200 ? -14.672 -6.346 17.500 1.00 86.94 200 ALA A O 1
ATOM 1549 N N . ASP A 1 201 ? -14.522 -7.391 15.497 1.00 87.69 201 ASP A N 1
ATOM 1550 C CA . ASP A 1 201 ? -15.654 -8.317 15.650 1.00 87.69 201 ASP A CA 1
ATOM 1551 C C . ASP A 1 201 ? -15.486 -9.329 16.795 1.00 87.69 201 ASP A C 1
ATOM 1553 O O . ASP A 1 201 ? -16.461 -9.966 17.208 1.00 87.69 201 ASP A O 1
ATOM 1557 N N . GLN A 1 202 ? -14.265 -9.487 17.322 1.00 88.75 202 GLN A N 1
ATOM 1558 C CA . GLN A 1 202 ? -13.987 -10.390 18.443 1.00 88.75 202 GLN A CA 1
ATOM 1559 C C . GLN A 1 202 ? -14.443 -9.842 19.803 1.00 88.75 202 GLN A C 1
ATOM 1561 O O . GLN A 1 202 ? -14.556 -10.618 20.753 1.00 88.75 202 GLN A O 1
ATOM 1566 N N . PHE A 1 203 ? -14.718 -8.541 19.906 1.00 88.62 203 PHE A N 1
ATOM 1567 C CA . PHE A 1 203 ? -15.122 -7.880 21.147 1.00 88.62 203 PHE A CA 1
ATOM 1568 C C . PHE A 1 203 ? -16.589 -7.449 21.072 1.00 88.62 203 PHE A C 1
ATOM 1570 O O . PHE A 1 203 ? -17.016 -6.885 20.065 1.00 88.62 203 PHE A O 1
ATOM 1577 N N . ASP A 1 204 ? -17.355 -7.689 22.135 1.00 82.38 204 ASP A N 1
ATOM 1578 C CA . ASP A 1 204 ? -18.740 -7.235 22.244 1.00 82.38 204 ASP A CA 1
ATOM 1579 C C . ASP A 1 204 ? -18.796 -5.734 22.566 1.00 82.38 204 ASP A C 1
ATOM 1581 O O . ASP A 1 204 ? -18.135 -5.232 23.478 1.00 82.38 204 ASP A O 1
ATOM 1585 N N . GLU A 1 205 ? -19.613 -5.004 21.812 1.00 76.50 205 GLU A N 1
ATOM 1586 C CA . GLU A 1 205 ? -19.863 -3.578 22.018 1.00 76.50 205 GLU A CA 1
ATOM 1587 C C . GLU A 1 205 ? -20.982 -3.304 23.031 1.00 76.50 205 GLU A C 1
ATOM 1589 O O . GLU A 1 205 ? -21.314 -2.147 23.281 1.00 76.50 205 GLU A O 1
ATOM 1594 N N . ASN A 1 206 ? -21.578 -4.321 23.642 1.00 79.06 206 ASN A N 1
ATOM 1595 C CA . ASN A 1 206 ? -22.557 -4.127 24.713 1.00 79.06 206 ASN A CA 1
ATOM 1596 C C . ASN A 1 206 ? -21.928 -4.229 26.111 1.00 79.06 206 ASN A C 1
ATOM 1598 O O . ASN A 1 206 ? -22.501 -3.723 27.072 1.00 79.06 206 ASN A O 1
ATOM 1602 N N . ASP A 1 207 ? -20.726 -4.803 26.223 1.00 84.06 207 ASP A N 1
ATOM 1603 C CA . ASP A 1 207 ? -19.977 -4.924 27.477 1.00 84.06 207 ASP A CA 1
ATOM 1604 C C . ASP A 1 207 ? -18.904 -3.823 27.583 1.00 84.06 207 ASP A C 1
ATOM 1606 O O . ASP A 1 207 ? -17.978 -3.735 26.773 1.00 84.06 207 ASP A O 1
ATOM 1610 N N . GLU A 1 208 ? -19.003 -2.965 28.605 1.00 85.12 208 GLU A N 1
ATOM 1611 C CA . GLU A 1 208 ? -18.020 -1.903 28.865 1.00 85.12 208 GLU A CA 1
ATOM 1612 C C . GLU A 1 208 ? -16.599 -2.443 29.083 1.00 85.12 208 GLU A C 1
ATOM 1614 O O . GLU A 1 208 ? -15.620 -1.807 28.681 1.00 85.12 208 GLU A O 1
ATOM 1619 N N . THR A 1 209 ? -16.457 -3.633 29.672 1.00 86.56 209 THR A N 1
ATOM 1620 C CA . THR A 1 209 ? -15.145 -4.241 29.913 1.00 86.56 209 THR A CA 1
ATOM 1621 C C . THR A 1 209 ? -14.514 -4.764 28.624 1.00 86.56 209 THR A C 1
ATOM 1623 O O . THR A 1 209 ? -13.302 -4.619 28.431 1.00 86.56 209 THR A O 1
ATOM 1626 N N . GLU A 1 210 ? -15.308 -5.333 27.709 1.00 86.25 210 GLU A N 1
ATOM 1627 C CA . GLU A 1 210 ? -14.826 -5.773 26.396 1.00 86.25 210 GLU A CA 1
ATOM 1628 C C . GLU A 1 210 ? -14.517 -4.579 25.478 1.00 86.25 210 GLU A C 1
ATOM 1630 O O . GLU A 1 210 ? -13.511 -4.621 24.765 1.00 86.25 210 GLU A O 1
ATOM 1635 N N . LYS A 1 211 ? -15.252 -3.460 25.583 1.00 84.12 211 LYS A N 1
ATOM 1636 C CA . LYS A 1 211 ? -14.910 -2.196 24.893 1.00 84.12 211 LYS A CA 1
ATOM 1637 C C . LYS A 1 211 ? -13.524 -1.675 25.254 1.00 84.12 211 LYS A C 1
ATOM 1639 O O . LYS A 1 211 ? -12.746 -1.322 24.367 1.00 84.12 211 LYS A O 1
ATOM 1644 N N . LEU A 1 212 ? -13.192 -1.629 26.545 1.00 87.38 212 LEU A N 1
ATOM 1645 C CA . LEU A 1 212 ? -11.871 -1.169 26.987 1.00 87.38 212 LEU A CA 1
ATOM 1646 C C . LEU A 1 212 ? -10.758 -2.094 26.470 1.00 87.38 212 LEU A C 1
ATOM 1648 O O . LEU A 1 212 ? -9.706 -1.618 26.035 1.00 87.38 212 LEU A O 1
ATOM 1652 N N . LYS A 1 213 ? -11.009 -3.411 26.434 1.00 88.25 213 LYS A N 1
ATOM 1653 C CA . LYS A 1 213 ? -10.080 -4.391 25.846 1.00 88.25 213 LYS A CA 1
ATOM 1654 C C . LYS A 1 213 ? -9.925 -4.206 24.336 1.00 88.25 213 LYS A C 1
ATOM 1656 O O . LYS A 1 213 ? -8.796 -4.274 23.860 1.00 88.25 213 LYS A O 1
ATOM 1661 N N . LYS A 1 214 ? -11.003 -3.904 23.603 1.00 88.38 214 LYS A N 1
ATOM 1662 C CA . LYS A 1 214 ? -10.975 -3.584 22.163 1.00 88.38 214 LYS A CA 1
ATOM 1663 C C . LYS A 1 214 ? -10.066 -2.390 21.877 1.00 88.38 214 LYS A C 1
ATOM 1665 O O . LYS A 1 214 ? -9.203 -2.468 21.006 1.00 88.38 214 LYS A O 1
ATOM 1670 N N . ILE A 1 215 ? -10.207 -1.305 22.640 1.00 87.38 215 ILE A N 1
ATOM 1671 C CA . ILE A 1 215 ? -9.361 -0.109 22.490 1.00 87.38 215 ILE A CA 1
ATOM 1672 C C . ILE A 1 215 ? -7.894 -0.455 22.768 1.00 87.38 215 ILE A C 1
ATOM 1674 O O . ILE A 1 215 ? -7.012 -0.115 21.980 1.00 87.38 215 ILE A O 1
ATOM 1678 N N . SER A 1 216 ? -7.621 -1.181 23.856 1.00 89.00 216 SER A N 1
ATOM 1679 C CA . SER A 1 216 ? -6.258 -1.608 24.178 1.00 89.00 216 SER A CA 1
ATOM 1680 C C . SER A 1 216 ? -5.664 -2.543 23.117 1.00 89.00 216 SER A C 1
ATOM 1682 O O . SER A 1 216 ? -4.473 -2.433 22.821 1.00 89.00 216 SER A O 1
ATOM 1684 N N . PHE A 1 217 ? -6.471 -3.434 22.535 1.00 91.56 217 PHE A N 1
ATOM 1685 C CA . PHE A 1 217 ? -6.081 -4.299 21.425 1.00 91.56 217 PHE A CA 1
ATOM 1686 C C . PHE A 1 217 ? -5.666 -3.476 20.206 1.00 91.56 217 PHE A C 1
ATOM 1688 O O . PHE A 1 217 ? -4.569 -3.683 19.695 1.00 91.56 217 PHE A O 1
ATOM 1695 N N . PHE A 1 218 ? -6.483 -2.506 19.780 1.00 88.56 218 PHE A N 1
ATOM 1696 C CA . PHE A 1 218 ? -6.149 -1.661 18.632 1.00 88.56 218 PHE A CA 1
ATOM 1697 C C . PHE A 1 218 ? -4.912 -0.800 18.882 1.00 88.56 218 PHE A C 1
ATOM 1699 O O . PHE A 1 218 ? -4.067 -0.690 17.998 1.00 88.56 218 PHE A O 1
ATOM 1706 N N . ASN A 1 219 ? -4.738 -0.267 20.094 1.00 87.75 219 ASN A N 1
ATOM 1707 C CA . ASN A 1 219 ? -3.516 0.454 20.452 1.00 87.75 219 ASN A CA 1
ATOM 1708 C C . ASN A 1 219 ? -2.271 -0.428 20.276 1.00 87.75 219 ASN A C 1
ATOM 1710 O O . ASN A 1 219 ? -1.290 0.004 19.671 1.00 87.75 219 ASN A O 1
ATOM 1714 N N . TRP A 1 220 ? -2.312 -1.675 20.759 1.00 89.50 220 TRP A N 1
ATOM 1715 C CA . TRP A 1 220 ? -1.187 -2.602 20.621 1.00 89.50 220 TRP A CA 1
ATOM 1716 C C . TRP A 1 220 ? -0.994 -3.086 19.181 1.00 89.50 220 TRP A C 1
ATOM 1718 O O . TRP A 1 220 ? 0.140 -3.190 18.715 1.00 89.50 220 TRP A O 1
ATOM 1728 N N . PHE A 1 221 ? -2.088 -3.311 18.452 1.00 89.00 221 PHE A N 1
ATOM 1729 C CA . PHE A 1 221 ? -2.080 -3.648 17.032 1.00 89.00 221 PHE A CA 1
ATOM 1730 C C . PHE A 1 221 ? -1.361 -2.566 16.222 1.00 89.00 221 PHE A C 1
ATOM 1732 O O . PHE A 1 221 ? -0.358 -2.861 15.575 1.00 89.00 221 PHE A O 1
ATOM 1739 N N . TYR A 1 222 ? -1.783 -1.303 16.333 1.00 85.31 222 TYR A N 1
ATOM 1740 C CA . TYR A 1 222 ? -1.149 -0.199 15.612 1.00 85.31 222 TYR A CA 1
ATOM 1741 C C . TYR A 1 222 ? 0.290 0.049 16.066 1.00 85.31 222 TYR A C 1
ATOM 1743 O O . TYR A 1 222 ? 1.155 0.297 15.226 1.00 85.31 222 TYR A O 1
ATOM 1751 N N . PHE A 1 223 ? 0.587 -0.059 17.363 1.00 85.94 223 PHE A N 1
ATOM 1752 C CA . PHE A 1 223 ? 1.962 0.043 17.853 1.00 85.94 223 PHE A CA 1
ATOM 1753 C C . PHE A 1 223 ? 2.862 -1.037 17.232 1.00 85.94 223 PHE A C 1
ATOM 1755 O O . PHE A 1 223 ? 3.911 -0.723 16.668 1.00 85.94 223 PHE A O 1
ATOM 1762 N N . SER A 1 224 ? 2.422 -2.299 17.262 1.00 88.94 224 SER A N 1
ATOM 1763 C CA . SER A 1 224 ? 3.163 -3.426 16.690 1.00 88.94 224 SER A CA 1
ATOM 1764 C C . SER A 1 224 ? 3.317 -3.326 15.172 1.00 88.94 224 SER A C 1
ATOM 1766 O O . SER A 1 224 ? 4.386 -3.644 14.659 1.00 88.94 224 SER A O 1
ATOM 1768 N N . ALA A 1 225 ? 2.307 -2.821 14.458 1.00 85.75 225 ALA A N 1
ATOM 1769 C CA . ALA A 1 225 ? 2.369 -2.598 13.018 1.00 85.75 225 ALA A CA 1
ATOM 1770 C C . ALA A 1 225 ? 3.420 -1.539 12.652 1.00 85.75 225 ALA A C 1
ATOM 1772 O O . ALA A 1 225 ? 4.227 -1.767 11.755 1.00 85.75 225 ALA A O 1
ATOM 1773 N N . ASN A 1 226 ? 3.474 -0.420 13.384 1.00 83.00 226 ASN A N 1
ATOM 1774 C CA . ASN A 1 226 ? 4.474 0.630 13.156 1.00 83.00 226 ASN A CA 1
ATOM 1775 C C . ASN A 1 226 ? 5.901 0.144 13.458 1.00 83.00 226 ASN A C 1
ATOM 1777 O O . ASN A 1 226 ? 6.814 0.358 12.660 1.00 83.00 226 ASN A O 1
ATOM 1781 N N . VAL A 1 227 ? 6.100 -0.549 14.585 1.00 86.88 227 VAL A N 1
ATOM 1782 C CA . VAL A 1 227 ? 7.408 -1.133 14.932 1.00 86.88 227 VAL A CA 1
ATOM 1783 C C . VAL A 1 227 ? 7.809 -2.206 13.915 1.00 86.88 227 VAL A C 1
ATOM 1785 O O . VAL A 1 227 ? 8.953 -2.236 13.466 1.00 86.88 227 VAL A O 1
ATOM 1788 N N . GLY A 1 228 ? 6.867 -3.059 13.510 1.00 87.75 228 GLY A N 1
ATOM 1789 C CA . GLY A 1 228 ? 7.075 -4.094 12.502 1.00 87.75 228 GLY A CA 1
ATOM 1790 C C . GLY A 1 228 ? 7.457 -3.515 11.142 1.00 87.75 228 GLY A C 1
ATOM 1791 O O . GLY A 1 228 ? 8.418 -3.987 10.542 1.00 87.75 228 GLY A O 1
ATOM 1792 N N . ALA A 1 229 ? 6.777 -2.459 10.691 1.00 83.06 229 ALA A N 1
ATOM 1793 C CA . ALA A 1 229 ? 7.102 -1.753 9.453 1.00 83.06 229 ALA A CA 1
ATOM 1794 C C . ALA A 1 229 ? 8.514 -1.153 9.495 1.00 83.06 229 ALA A C 1
ATOM 1796 O O . ALA A 1 229 ? 9.276 -1.309 8.543 1.00 83.06 229 ALA A O 1
ATOM 1797 N N . PHE A 1 230 ? 8.905 -0.547 10.619 1.00 81.94 230 PHE A N 1
ATOM 1798 C CA . PHE A 1 230 ? 10.255 -0.015 10.804 1.00 81.94 230 PHE A CA 1
ATOM 1799 C C . PHE A 1 230 ? 11.330 -1.113 10.744 1.00 81.94 230 PHE A C 1
ATOM 1801 O O . PHE A 1 230 ? 12.321 -0.982 10.024 1.00 81.94 230 PHE A O 1
ATOM 1808 N N . VAL A 1 231 ? 11.126 -2.229 11.455 1.00 86.25 231 VAL A N 1
ATOM 1809 C CA . VAL A 1 231 ? 12.056 -3.371 11.430 1.00 86.25 231 VAL A CA 1
ATOM 1810 C C . VAL A 1 231 ? 12.114 -3.995 10.036 1.00 86.25 231 VAL A C 1
ATOM 1812 O O . VAL A 1 231 ? 13.205 -4.283 9.545 1.00 86.25 231 VAL A O 1
ATOM 1815 N N . ALA A 1 232 ? 10.969 -4.164 9.370 1.00 85.06 232 ALA A N 1
ATOM 1816 C CA . ALA A 1 232 ? 10.899 -4.678 8.008 1.00 85.06 232 ALA A CA 1
ATOM 1817 C C . ALA A 1 232 ? 11.643 -3.762 7.030 1.00 85.06 232 ALA A C 1
ATOM 1819 O O . ALA A 1 232 ? 12.432 -4.256 6.230 1.00 85.06 232 ALA A O 1
ATOM 1820 N N . ALA A 1 233 ? 11.481 -2.442 7.138 1.00 79.75 233 ALA A N 1
ATOM 1821 C CA . ALA A 1 233 ? 12.191 -1.483 6.299 1.00 79.75 233 ALA A CA 1
ATOM 1822 C C . ALA A 1 233 ? 13.717 -1.599 6.438 1.00 79.75 233 ALA A C 1
ATOM 1824 O O . ALA A 1 233 ? 14.423 -1.423 5.452 1.00 79.75 233 ALA A O 1
ATOM 1825 N N . ILE A 1 234 ? 14.244 -1.939 7.617 1.00 82.94 234 ILE A N 1
ATOM 1826 C CA . ILE A 1 234 ? 15.688 -2.145 7.807 1.00 82.94 234 ILE A CA 1
ATOM 1827 C C . ILE A 1 234 ? 16.109 -3.526 7.295 1.00 82.94 234 ILE A C 1
ATOM 1829 O O . ILE A 1 234 ? 17.007 -3.640 6.461 1.00 82.94 234 ILE A O 1
ATOM 1833 N N . VAL A 1 235 ? 15.465 -4.584 7.792 1.00 87.06 235 VAL A N 1
ATOM 1834 C CA . VAL A 1 235 ? 15.882 -5.973 7.556 1.00 87.06 235 VAL A CA 1
ATOM 1835 C C . VAL A 1 235 ? 15.623 -6.394 6.113 1.00 87.06 235 VAL A C 1
ATOM 1837 O O . VAL A 1 235 ? 16.517 -6.938 5.469 1.00 87.06 235 VAL A O 1
ATOM 1840 N N . ILE A 1 236 ? 14.428 -6.127 5.579 1.00 85.25 236 ILE A N 1
ATOM 1841 C CA . ILE A 1 236 ? 14.069 -6.518 4.210 1.00 85.25 236 ILE A CA 1
ATOM 1842 C C . ILE A 1 236 ? 14.878 -5.713 3.197 1.00 85.25 236 ILE A C 1
ATOM 1844 O O . ILE A 1 236 ? 15.418 -6.314 2.272 1.00 85.25 236 ILE A O 1
ATOM 1848 N N . SER A 1 237 ? 15.050 -4.402 3.395 1.00 78.19 237 SER A N 1
ATOM 1849 C CA . SER A 1 237 ? 15.895 -3.601 2.496 1.00 78.19 237 SER A CA 1
ATOM 1850 C C . SER A 1 237 ? 17.348 -4.076 2.524 1.00 78.19 237 SER A C 1
ATOM 1852 O O . SER A 1 237 ? 17.974 -4.209 1.475 1.00 78.19 237 SER A O 1
ATOM 1854 N N . TRP A 1 238 ? 17.886 -4.425 3.700 1.00 83.31 238 TRP A N 1
ATOM 1855 C CA . TRP A 1 238 ? 19.232 -4.994 3.794 1.00 83.31 238 TRP A CA 1
ATOM 1856 C C . TRP A 1 238 ? 19.351 -6.331 3.045 1.00 83.31 238 TRP A C 1
ATOM 1858 O O . TRP A 1 238 ? 20.318 -6.525 2.306 1.00 83.31 238 TRP A O 1
ATOM 1868 N N . ILE A 1 239 ? 18.364 -7.227 3.178 1.00 82.06 239 ILE A N 1
ATOM 1869 C CA . ILE A 1 239 ? 18.314 -8.503 2.442 1.00 82.06 239 ILE A CA 1
ATOM 1870 C C . ILE A 1 239 ? 18.253 -8.249 0.932 1.00 82.06 239 ILE A C 1
ATOM 1872 O O . ILE A 1 239 ? 19.012 -8.859 0.178 1.00 82.06 239 ILE A O 1
ATOM 1876 N N . GLN A 1 240 ? 17.389 -7.335 0.487 1.00 76.00 240 GLN A N 1
ATOM 1877 C CA . GLN A 1 240 ? 17.238 -6.981 -0.925 1.00 76.00 240 GLN A CA 1
ATOM 1878 C C . GLN A 1 240 ? 18.548 -6.458 -1.522 1.00 76.00 240 GLN A C 1
ATOM 1880 O O . GLN A 1 240 ? 18.902 -6.848 -2.633 1.00 76.00 240 GLN A O 1
ATOM 1885 N N . MET A 1 241 ? 19.283 -5.627 -0.776 1.00 77.94 241 MET A N 1
ATOM 1886 C CA . MET A 1 241 ? 20.534 -5.021 -1.239 1.00 77.94 241 MET A CA 1
ATOM 1887 C C . MET A 1 241 ? 21.741 -5.973 -1.207 1.00 77.94 241 MET A C 1
ATOM 1889 O O . MET A 1 241 ? 22.603 -5.860 -2.072 1.00 77.94 241 MET A O 1
ATOM 1893 N N . ASN A 1 242 ? 21.834 -6.886 -0.229 1.00 80.44 242 ASN A N 1
ATOM 1894 C CA . ASN A 1 242 ? 23.034 -7.722 -0.034 1.00 80.44 242 ASN A CA 1
ATOM 1895 C C . ASN A 1 242 ? 22.891 -9.158 -0.554 1.00 80.44 242 ASN A C 1
ATOM 1897 O O . ASN A 1 242 ? 23.868 -9.743 -1.012 1.00 80.44 242 ASN A O 1
ATOM 1901 N N . ILE A 1 243 ? 21.697 -9.745 -0.450 1.00 81.81 243 ILE A N 1
ATOM 1902 C CA . ILE A 1 243 ? 21.437 -11.156 -0.790 1.00 81.81 243 ILE A CA 1
ATOM 1903 C C . ILE A 1 243 ? 20.675 -11.251 -2.116 1.00 81.81 243 ILE A C 1
ATOM 1905 O O . ILE A 1 243 ? 20.875 -12.181 -2.896 1.00 81.81 243 ILE A O 1
ATOM 1909 N N . GLY A 1 244 ? 19.816 -10.267 -2.385 1.00 75.25 244 GLY A N 1
ATOM 1910 C CA . GLY A 1 244 ? 19.097 -10.115 -3.640 1.00 75.25 244 GLY A CA 1
ATOM 1911 C C . GLY A 1 244 ? 17.578 -10.170 -3.489 1.00 75.25 244 GLY A C 1
ATOM 1912 O O . GLY A 1 244 ? 17.016 -10.576 -2.468 1.00 75.25 244 GLY A O 1
ATOM 1913 N N . TRP A 1 245 ? 16.897 -9.771 -4.562 1.00 74.06 245 TRP A N 1
ATOM 1914 C CA . TRP A 1 245 ? 15.446 -9.572 -4.599 1.00 74.06 245 TRP A CA 1
ATOM 1915 C C . TRP A 1 245 ? 14.624 -10.837 -4.325 1.00 74.06 245 TRP A C 1
ATOM 1917 O O . TRP A 1 245 ? 13.577 -10.748 -3.686 1.00 74.06 245 TRP A O 1
ATOM 1927 N N . GLY A 1 246 ? 15.107 -12.018 -4.729 1.00 77.38 246 GLY A N 1
ATOM 1928 C CA . GLY A 1 246 ? 14.409 -13.286 -4.484 1.00 77.38 246 GLY A CA 1
ATOM 1929 C C . GLY A 1 246 ? 14.191 -13.571 -2.993 1.00 77.38 246 GLY A C 1
ATOM 1930 O O . GLY A 1 246 ? 13.084 -13.911 -2.581 1.00 77.38 246 GLY A O 1
ATOM 1931 N N . TRP A 1 247 ? 15.210 -13.342 -2.160 1.00 81.62 247 TRP A N 1
ATOM 1932 C CA . TRP A 1 247 ? 15.092 -13.470 -0.703 1.00 81.62 247 TRP A CA 1
ATOM 1933 C C . TRP A 1 247 ? 14.288 -12.326 -0.082 1.00 81.62 247 TRP A C 1
ATOM 1935 O O . TRP A 1 247 ? 13.545 -12.552 0.875 1.00 81.62 247 TRP A O 1
ATOM 1945 N N . GLY A 1 248 ? 14.377 -11.129 -0.669 1.00 82.38 248 GLY A N 1
ATOM 1946 C CA . GLY A 1 248 ? 13.579 -9.971 -0.273 1.00 82.38 248 GLY A CA 1
ATOM 1947 C C . GLY A 1 248 ? 12.070 -10.216 -0.349 1.00 82.38 248 GLY A C 1
ATOM 1948 O O . GLY A 1 248 ? 11.350 -9.809 0.556 1.00 82.38 248 GLY A O 1
ATOM 1949 N N . PHE A 1 249 ? 11.592 -10.923 -1.379 1.00 81.31 249 PHE A N 1
ATOM 1950 C CA . PHE A 1 249 ? 10.184 -11.334 -1.491 1.00 81.31 249 PHE A CA 1
ATOM 1951 C C . PHE A 1 249 ? 9.884 -12.676 -0.803 1.00 81.31 249 PHE A C 1
ATOM 1953 O O . PHE A 1 249 ? 8.774 -12.886 -0.305 1.00 81.31 249 PHE A O 1
ATOM 1960 N N . GLY A 1 250 ? 10.865 -13.580 -0.727 1.00 86.62 250 GLY A N 1
ATOM 1961 C CA . GLY A 1 250 ? 10.703 -14.900 -0.117 1.00 86.62 250 GLY A CA 1
ATOM 1962 C C . GLY A 1 250 ? 10.428 -14.848 1.387 1.00 86.62 250 GLY A C 1
ATOM 1963 O O . GLY A 1 250 ? 9.498 -15.502 1.858 1.00 86.62 250 GLY A O 1
ATOM 1964 N N . VAL A 1 251 ? 11.180 -14.038 2.141 1.00 89.19 251 VAL A N 1
ATOM 1965 C CA . VAL A 1 251 ? 11.031 -13.944 3.607 1.00 89.19 251 VAL A CA 1
ATOM 1966 C C . VAL A 1 251 ? 9.624 -13.469 4.021 1.00 89.19 251 VAL A C 1
ATOM 1968 O O . VAL A 1 251 ? 8.984 -14.171 4.811 1.00 89.19 251 VAL A O 1
ATOM 1971 N N . PRO A 1 252 ? 9.074 -12.365 3.470 1.00 90.06 252 PRO A N 1
ATOM 1972 C CA . PRO A 1 252 ? 7.693 -11.959 3.742 1.00 90.06 252 PRO A CA 1
ATOM 1973 C C . PRO A 1 252 ? 6.654 -13.003 3.320 1.00 90.06 252 PRO A C 1
ATOM 1975 O O . PRO A 1 252 ? 5.664 -13.198 4.021 1.00 90.06 252 PRO A O 1
ATOM 1978 N N . THR A 1 253 ? 6.885 -13.712 2.211 1.00 87.56 253 THR A N 1
ATOM 1979 C CA . THR A 1 253 ? 5.965 -14.757 1.734 1.00 87.56 253 THR A CA 1
ATOM 1980 C C . THR A 1 253 ? 5.872 -15.911 2.732 1.00 87.56 253 THR A C 1
ATOM 1982 O O . THR A 1 253 ? 4.773 -16.334 3.087 1.00 87.56 253 THR A O 1
ATOM 1985 N N . VAL A 1 254 ? 7.008 -16.387 3.252 1.00 93.00 254 VAL A N 1
ATOM 1986 C CA . VAL A 1 254 ? 7.031 -17.435 4.285 1.00 93.00 254 VAL A CA 1
ATOM 1987 C C . VAL A 1 254 ? 6.353 -16.951 5.568 1.00 93.00 254 VAL A C 1
ATOM 1989 O O . VAL A 1 254 ? 5.549 -17.681 6.147 1.00 93.00 254 VAL A O 1
ATOM 1992 N N . ALA A 1 255 ? 6.611 -15.708 5.986 1.00 91.62 255 ALA A N 1
ATOM 1993 C CA . ALA A 1 255 ? 5.952 -15.117 7.149 1.00 91.62 255 ALA A CA 1
ATOM 1994 C C . ALA A 1 255 ? 4.421 -15.048 6.978 1.00 91.62 255 ALA A C 1
ATOM 1996 O O . ALA A 1 255 ? 3.688 -15.392 7.905 1.00 91.62 255 ALA A O 1
ATOM 1997 N N . MET A 1 256 ? 3.934 -14.686 5.785 1.00 91.50 256 MET A N 1
ATOM 1998 C CA . MET A 1 256 ? 2.505 -14.670 5.462 1.00 91.50 256 MET A CA 1
ATOM 1999 C C . MET A 1 256 ? 1.893 -16.076 5.520 1.00 91.50 256 MET A C 1
ATOM 2001 O O . MET A 1 256 ? 0.837 -16.260 6.118 1.00 91.50 256 MET A O 1
ATOM 2005 N N . VAL A 1 257 ? 2.566 -17.089 4.964 1.00 92.69 257 VAL A N 1
ATOM 2006 C CA . VAL A 1 257 ? 2.099 -18.487 5.025 1.00 92.69 257 VAL A CA 1
ATOM 2007 C C . VAL A 1 257 ? 1.995 -18.966 6.476 1.00 92.69 257 VAL A C 1
ATOM 2009 O O . VAL A 1 257 ? 0.997 -19.579 6.854 1.00 92.69 257 VAL A O 1
ATOM 2012 N N . ILE A 1 258 ? 2.981 -18.636 7.314 1.00 94.56 258 ILE A N 1
ATOM 2013 C CA . ILE A 1 258 ? 2.949 -18.936 8.751 1.00 94.56 258 ILE A CA 1
ATOM 2014 C C . ILE A 1 258 ? 1.774 -18.222 9.433 1.00 94.56 258 ILE A C 1
ATOM 2016 O O . ILE A 1 258 ? 1.027 -18.860 10.176 1.00 94.56 258 ILE A O 1
ATOM 2020 N N . ALA A 1 259 ? 1.561 -16.934 9.154 1.00 91.19 259 ALA A N 1
ATOM 2021 C CA . ALA A 1 259 ? 0.446 -16.168 9.711 1.00 91.19 259 ALA A CA 1
ATOM 2022 C C . ALA A 1 259 ? -0.917 -16.771 9.333 1.00 91.19 259 ALA A C 1
ATOM 2024 O O . ALA A 1 259 ? -1.783 -16.927 10.193 1.00 91.19 259 ALA A O 1
ATOM 2025 N N . VAL A 1 260 ? -1.084 -17.187 8.076 1.00 91.12 260 VAL A N 1
ATOM 2026 C CA . VAL A 1 260 ? -2.295 -17.862 7.591 1.00 91.12 260 VAL A CA 1
ATOM 2027 C C . VAL A 1 260 ? -2.508 -19.200 8.307 1.00 91.12 260 VAL A C 1
ATOM 2029 O O . VAL A 1 260 ? -3.626 -19.493 8.730 1.00 91.12 260 VAL A O 1
ATOM 2032 N N . MET A 1 261 ? -1.454 -19.996 8.518 1.00 93.62 261 MET A N 1
ATOM 2033 C CA . MET A 1 261 ? -1.558 -21.243 9.289 1.00 93.62 261 MET A CA 1
ATOM 2034 C C . MET A 1 261 ? -2.022 -20.993 10.731 1.00 93.62 261 MET A C 1
ATOM 2036 O O . MET A 1 261 ? -2.905 -21.700 11.222 1.00 93.62 261 MET A O 1
ATOM 2040 N N . PHE A 1 262 ? -1.483 -19.969 11.401 1.00 92.56 262 PHE A N 1
ATOM 2041 C CA . PHE A 1 262 ? -1.933 -19.582 12.742 1.00 92.56 262 PHE A CA 1
ATOM 2042 C C . PHE A 1 262 ? -3.382 -19.093 12.754 1.00 92.56 262 PHE A C 1
ATOM 2044 O O . PHE A 1 262 ? -4.146 -19.486 13.638 1.00 92.56 262 PHE A O 1
ATOM 2051 N N . PHE A 1 263 ? -3.776 -18.299 11.759 1.00 89.75 263 PHE A N 1
ATOM 2052 C CA . PHE A 1 263 ? -5.148 -17.825 11.606 1.00 89.75 263 PHE A CA 1
ATOM 2053 C C . PHE A 1 263 ? -6.135 -18.995 11.481 1.00 89.75 263 PHE A C 1
ATOM 2055 O O . PHE A 1 263 ? -7.108 -19.085 12.224 1.00 89.75 263 PHE A O 1
ATOM 2062 N N . PHE A 1 264 ? -5.857 -19.970 10.612 1.00 89.88 264 PHE A N 1
ATOM 2063 C CA . PHE A 1 264 ? -6.732 -21.139 10.477 1.00 89.88 264 PHE A CA 1
ATOM 2064 C C . PHE A 1 264 ? -6.723 -22.047 11.713 1.00 89.88 264 PHE A C 1
ATOM 2066 O O . PHE A 1 264 ? -7.767 -22.599 12.067 1.00 89.88 264 PHE A O 1
ATOM 2073 N N . SER A 1 265 ? -5.592 -22.172 12.411 1.00 91.88 265 SER A N 1
ATOM 2074 C CA . SER A 1 265 ? -5.514 -22.918 13.675 1.00 91.88 265 SER A CA 1
ATOM 2075 C C . SER A 1 265 ? -6.414 -22.308 14.762 1.00 91.88 265 SER A C 1
ATOM 2077 O O . SER A 1 265 ? -7.087 -23.031 15.501 1.00 91.88 265 SER A O 1
ATOM 2079 N N . GLY A 1 266 ? -6.510 -20.975 14.804 1.00 86.69 266 GLY A N 1
ATOM 2080 C CA . GLY A 1 266 ? -7.373 -20.234 15.727 1.00 86.69 266 GLY A CA 1
ATOM 2081 C C . GLY A 1 266 ? -8.866 -20.256 15.386 1.00 86.69 266 GLY A C 1
ATOM 2082 O O . GLY A 1 266 ? -9.667 -19.841 16.220 1.00 86.69 266 GLY A O 1
ATOM 2083 N N . SER A 1 267 ? -9.261 -20.785 14.219 1.00 85.69 267 SER A N 1
ATOM 2084 C CA . SER A 1 267 ? -10.639 -20.732 13.692 1.00 85.69 267 SER A CA 1
ATOM 2085 C C . SER A 1 267 ? -11.734 -21.172 14.667 1.00 85.69 267 SER A C 1
ATOM 2087 O O . SER A 1 267 ? -12.838 -20.636 14.632 1.00 85.69 267 SER A O 1
ATOM 2089 N N . ARG A 1 268 ? -11.436 -22.117 15.568 1.00 81.75 268 ARG A N 1
ATOM 2090 C CA . ARG A 1 268 ? -12.386 -22.615 16.579 1.00 81.75 268 ARG A CA 1
ATOM 2091 C C . ARG A 1 268 ? -12.651 -21.644 17.732 1.00 81.75 268 ARG A C 1
ATOM 2093 O O . ARG A 1 268 ? -13.652 -21.806 18.421 1.00 81.75 268 ARG A O 1
ATOM 2100 N N . TYR A 1 269 ? -11.761 -20.684 17.966 1.00 85.56 269 TYR A N 1
ATOM 2101 C CA . TYR A 1 269 ? -11.854 -19.722 19.068 1.00 85.56 269 TYR A CA 1
ATOM 2102 C C . TYR A 1 269 ? -12.479 -18.389 18.651 1.00 85.56 269 TYR A C 1
ATOM 2104 O O . TYR A 1 269 ? -12.751 -17.551 19.508 1.00 85.56 269 TYR A O 1
ATOM 2112 N N . TYR A 1 270 ? -12.699 -18.180 17.354 1.00 86.75 270 TYR A N 1
ATOM 2113 C CA . TYR A 1 270 ? -13.196 -16.914 16.839 1.00 86.75 270 TYR A CA 1
ATOM 2114 C C . TYR A 1 270 ? -14.704 -16.771 17.012 1.00 86.75 270 TYR A C 1
ATOM 2116 O O . TYR A 1 270 ? -15.478 -17.691 16.732 1.00 86.75 270 TYR A O 1
ATOM 2124 N N . ARG A 1 271 ? -15.131 -15.576 17.421 1.00 83.62 271 ARG A N 1
ATOM 2125 C CA . ARG A 1 271 ? -16.534 -15.170 17.368 1.00 83.62 271 ARG A CA 1
ATOM 2126 C C . ARG A 1 271 ? -16.845 -14.774 15.925 1.00 83.62 271 ARG A C 1
ATOM 2128 O O . ARG A 1 271 ? -16.320 -13.788 15.413 1.00 83.62 271 ARG A O 1
ATOM 2135 N N . LEU A 1 272 ? -17.661 -15.585 15.257 1.00 80.56 272 LEU A N 1
ATOM 2136 C CA . LEU A 1 272 ? -18.133 -15.325 13.899 1.00 80.56 272 LEU A CA 1
ATOM 2137 C C . LEU A 1 272 ? -19.418 -14.499 13.963 1.00 80.56 272 LEU A C 1
ATOM 2139 O O . LEU A 1 272 ? -20.459 -14.991 14.404 1.00 80.56 272 LEU A O 1
ATOM 2143 N N . GLN A 1 273 ? -19.342 -13.250 13.508 1.00 71.38 273 GLN A N 1
ATOM 2144 C CA . GLN A 1 273 ? -20.519 -12.403 13.347 1.00 71.38 273 GLN A CA 1
ATOM 2145 C C . GLN A 1 273 ? -21.384 -12.922 12.192 1.00 71.38 273 GLN A C 1
ATOM 2147 O O . GLN A 1 273 ? -20.881 -13.407 11.174 1.00 71.38 273 GLN A O 1
ATOM 2152 N N . ARG A 1 274 ? -22.711 -12.850 12.347 1.00 70.44 274 ARG A N 1
ATOM 2153 C CA . ARG A 1 274 ? -23.639 -13.252 11.279 1.00 70.44 274 ARG A CA 1
ATOM 2154 C C . ARG A 1 274 ? -23.507 -12.280 10.101 1.00 70.44 274 ARG A C 1
ATOM 2156 O O . ARG A 1 274 ? -23.371 -11.081 10.341 1.00 70.44 274 ARG A O 1
ATOM 2163 N N . PRO A 1 275 ? -23.588 -12.755 8.845 1.00 67.25 275 PRO A N 1
ATOM 2164 C CA . PRO A 1 275 ? -23.477 -11.882 7.685 1.00 67.25 275 PRO A CA 1
ATOM 2165 C C . PRO A 1 275 ? -24.593 -10.830 7.707 1.00 67.25 275 PRO A C 1
ATOM 2167 O O . PRO A 1 275 ? -25.765 -11.141 7.495 1.00 67.25 275 PRO A O 1
ATOM 2170 N N . GLN A 1 276 ? -24.225 -9.577 7.967 1.00 59.62 276 GLN A N 1
ATOM 2171 C CA . GLN A 1 276 ? -25.104 -8.431 7.770 1.00 59.62 276 GLN A CA 1
ATOM 2172 C C . GLN A 1 276 ? -25.163 -8.166 6.257 1.00 59.62 276 GLN A C 1
ATOM 2174 O O . GLN A 1 276 ? -24.129 -8.116 5.595 1.00 59.62 276 GLN A O 1
ATOM 2179 N N . GLY A 1 277 ? -26.367 -8.094 5.677 1.00 65.94 277 GLY A N 1
ATOM 2180 C CA . GLY A 1 277 ? -26.560 -8.023 4.218 1.00 65.94 277 GLY A CA 1
ATOM 2181 C C . GLY A 1 277 ? -25.753 -6.922 3.504 1.00 65.94 277 GLY A C 1
ATOM 2182 O O . GLY A 1 277 ? -25.265 -5.983 4.123 1.00 65.94 277 GLY A O 1
ATOM 2183 N N . ASN A 1 278 ? -25.640 -7.008 2.173 1.00 74.62 278 ASN A N 1
ATOM 2184 C CA . ASN A 1 278 ? -24.719 -6.175 1.391 1.00 74.62 278 ASN A CA 1
ATOM 2185 C C . ASN A 1 278 ? -24.997 -4.652 1.538 1.00 74.62 278 ASN A C 1
ATOM 2187 O O . ASN A 1 278 ? -26.015 -4.170 1.024 1.00 74.62 278 ASN A O 1
ATOM 2191 N N . PRO A 1 279 ? -24.090 -3.863 2.150 1.00 74.44 279 PRO A N 1
ATOM 2192 C CA . PRO A 1 279 ? -24.288 -2.427 2.362 1.00 74.44 279 PRO A CA 1
ATOM 2193 C C . PRO A 1 279 ? -24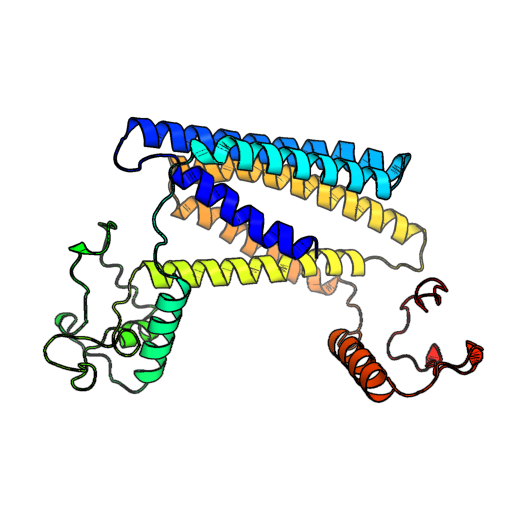.379 -1.636 1.051 1.00 74.44 279 PRO A C 1
ATOM 2195 O O . PRO A 1 279 ? -25.136 -0.669 0.976 1.00 74.44 279 PRO A O 1
ATOM 2198 N N . LEU A 1 280 ? -23.701 -2.075 -0.017 1.00 79.12 280 LEU A N 1
ATOM 2199 C CA . LEU A 1 280 ? -23.774 -1.412 -1.323 1.00 79.12 280 LEU A CA 1
ATOM 2200 C C . LEU A 1 280 ? -25.184 -1.474 -1.898 1.00 79.12 280 LEU A C 1
ATOM 2202 O O . LEU A 1 280 ? -25.681 -0.475 -2.408 1.00 79.12 280 LEU A O 1
ATOM 2206 N N . THR A 1 281 ? -25.860 -2.619 -1.774 1.00 80.50 281 THR A N 1
ATOM 2207 C CA . THR A 1 281 ? -27.238 -2.749 -2.273 1.00 80.50 281 THR A CA 1
ATOM 2208 C C . THR A 1 281 ? -28.178 -1.761 -1.591 1.00 80.50 281 THR A C 1
ATOM 2210 O O . THR A 1 281 ? -29.029 -1.183 -2.258 1.00 80.50 281 THR A O 1
ATOM 2213 N N . ARG A 1 282 ? -27.970 -1.485 -0.299 1.00 73.25 282 ARG A N 1
ATOM 2214 C CA . ARG A 1 282 ? -28.748 -0.494 0.453 1.00 73.25 282 ARG A CA 1
ATOM 2215 C C . ARG A 1 282 ? -28.432 0.933 0.017 1.00 73.25 282 ARG A C 1
ATOM 2217 O O . ARG A 1 282 ? -29.355 1.706 -0.209 1.00 73.25 282 ARG A O 1
ATOM 2224 N N . ILE A 1 283 ? -27.156 1.270 -0.180 1.00 82.62 283 ILE A N 1
ATOM 2225 C CA . ILE A 1 283 ? -26.756 2.584 -0.711 1.00 82.62 283 ILE A CA 1
ATOM 2226 C C . ILE A 1 283 ? -27.394 2.811 -2.087 1.00 82.62 283 ILE A C 1
ATOM 2228 O O . ILE A 1 283 ? -28.016 3.847 -2.316 1.00 82.62 283 ILE A O 1
ATOM 2232 N N . PHE A 1 284 ? -27.320 1.825 -2.985 1.00 83.88 284 PHE A N 1
ATOM 2233 C CA . PHE A 1 284 ? -27.959 1.912 -4.297 1.00 83.88 284 PHE A CA 1
ATOM 2234 C C . PHE A 1 284 ? -29.483 2.005 -4.199 1.00 83.88 284 PHE A C 1
ATOM 2236 O O . PHE A 1 284 ? -30.077 2.785 -4.935 1.00 83.88 284 PHE A O 1
ATOM 2243 N N . GLN A 1 285 ? -30.123 1.274 -3.283 1.00 84.06 285 GLN A N 1
ATOM 2244 C CA . GLN A 1 285 ? -31.561 1.404 -3.029 1.00 84.06 285 GLN A CA 1
ATOM 2245 C C . GLN A 1 285 ? -31.933 2.825 -2.601 1.00 84.06 285 GLN A C 1
ATOM 2247 O O . GLN A 1 285 ? -32.896 3.369 -3.134 1.00 84.06 285 GLN A O 1
ATOM 2252 N N . VAL A 1 286 ? -31.161 3.441 -1.698 1.00 83.88 286 VAL A N 1
ATOM 2253 C CA . VAL A 1 286 ? -31.390 4.821 -1.246 1.00 83.88 286 VAL A CA 1
ATOM 2254 C C . VAL A 1 286 ? -31.192 5.810 -2.392 1.00 83.88 286 VAL A C 1
ATOM 2256 O O . VAL A 1 286 ? -32.070 6.635 -2.623 1.00 83.88 286 VAL A O 1
ATOM 2259 N N . ILE A 1 287 ? -30.105 5.695 -3.163 1.00 85.06 287 ILE A N 1
ATOM 2260 C CA . ILE A 1 287 ? -29.853 6.557 -4.331 1.00 85.06 287 ILE A CA 1
ATOM 2261 C C . ILE A 1 287 ? -30.994 6.429 -5.346 1.00 85.06 287 ILE A C 1
ATOM 2263 O O . ILE A 1 287 ? -31.539 7.430 -5.802 1.00 85.06 287 ILE A O 1
ATOM 2267 N N . VAL A 1 288 ? -31.398 5.202 -5.682 1.00 89.19 288 VAL A N 1
ATOM 2268 C CA . VAL A 1 288 ? -32.485 4.951 -6.636 1.00 89.19 288 VAL A CA 1
ATOM 2269 C C . VAL A 1 288 ? -33.820 5.478 -6.105 1.00 89.19 288 VAL A C 1
ATOM 2271 O O . VAL A 1 288 ? -34.577 6.075 -6.868 1.00 89.19 288 VAL A O 1
ATOM 2274 N N . ALA A 1 289 ? -34.121 5.293 -4.818 1.00 84.25 289 ALA A N 1
ATOM 2275 C CA . ALA A 1 289 ? -35.338 5.811 -4.197 1.00 84.25 289 ALA A CA 1
ATOM 2276 C C . ALA A 1 289 ? -35.360 7.347 -4.167 1.00 84.25 289 ALA A C 1
ATOM 2278 O O . ALA A 1 289 ? -36.390 7.936 -4.491 1.00 84.25 289 ALA A O 1
ATOM 2279 N N . ALA A 1 290 ? -34.230 7.983 -3.847 1.00 83.44 290 ALA A N 1
ATOM 2280 C CA . ALA A 1 290 ? -34.076 9.434 -3.845 1.00 83.44 290 ALA A CA 1
ATOM 2281 C C . ALA A 1 290 ? -34.247 10.017 -5.255 1.00 83.44 290 ALA A C 1
ATOM 2283 O O . ALA A 1 290 ? -35.047 10.927 -5.450 1.00 83.44 290 ALA A O 1
ATOM 2284 N N . LEU A 1 291 ? -33.588 9.435 -6.264 1.00 86.88 291 LEU A N 1
ATOM 2285 C CA . LEU A 1 291 ? -33.726 9.863 -7.660 1.00 86.88 291 LEU A CA 1
ATOM 2286 C C . LEU A 1 291 ? -35.159 9.698 -8.180 1.00 86.88 291 LEU A C 1
ATOM 2288 O O . LEU A 1 291 ? -35.661 10.561 -8.895 1.00 86.88 291 LEU A O 1
ATOM 2292 N N . ARG A 1 292 ? -35.849 8.615 -7.799 1.00 86.00 292 ARG A N 1
ATOM 2293 C CA . ARG A 1 292 ? -37.256 8.392 -8.176 1.00 86.00 292 ARG A CA 1
ATOM 2294 C C . ARG A 1 292 ? -38.227 9.357 -7.496 1.00 86.00 292 ARG A C 1
ATOM 2296 O O . ARG A 1 292 ? -39.315 9.564 -8.022 1.00 86.00 292 ARG A O 1
ATOM 2303 N N . LYS A 1 293 ? -37.860 9.921 -6.343 1.00 84.88 293 LYS A N 1
ATOM 2304 C CA . LYS A 1 293 ? -38.690 10.845 -5.555 1.00 84.88 293 LYS A CA 1
ATOM 2305 C C . LYS A 1 293 ? -38.191 12.291 -5.597 1.00 84.88 293 LYS A C 1
ATOM 2307 O O . LYS A 1 293 ? -38.639 13.099 -4.797 1.00 84.88 293 LYS A O 1
ATOM 2312 N N . ILE A 1 294 ? -37.329 12.638 -6.555 1.00 80.00 294 ILE A N 1
ATOM 2313 C CA . ILE A 1 294 ? -36.727 13.978 -6.655 1.00 80.00 294 ILE A CA 1
ATOM 2314 C C . ILE A 1 294 ? -37.760 15.095 -6.885 1.00 80.00 294 ILE A C 1
ATOM 2316 O O . ILE A 1 294 ? -37.497 16.252 -6.585 1.00 80.00 294 ILE A O 1
ATOM 2320 N N . SER A 1 295 ? -38.937 14.748 -7.416 1.00 76.81 295 SER A N 1
ATOM 2321 C CA . SER A 1 295 ? -40.051 15.675 -7.662 1.00 76.81 295 SER A CA 1
ATOM 2322 C C . SER A 1 295 ? -41.103 15.690 -6.546 1.00 76.81 295 SER A C 1
ATOM 2324 O O . SER A 1 295 ? -42.143 16.319 -6.712 1.00 76.81 295 SER A O 1
ATOM 2326 N N . VAL A 1 296 ? -40.884 14.965 -5.445 1.00 81.88 296 VAL A N 1
ATOM 2327 C CA . VAL A 1 296 ? -41.806 14.908 -4.303 1.00 81.88 296 VAL A CA 1
ATOM 2328 C C . VAL A 1 296 ? -41.303 15.867 -3.230 1.00 81.88 296 VAL A C 1
ATOM 2330 O O . VAL A 1 296 ? -40.148 15.777 -2.820 1.00 81.88 296 VAL A O 1
ATOM 2333 N N . GLU A 1 297 ? -42.164 16.771 -2.766 1.00 75.12 297 GLU A N 1
ATOM 2334 C CA . GLU A 1 297 ? -41.837 17.654 -1.645 1.00 75.12 297 GLU A CA 1
ATOM 2335 C C . GLU A 1 297 ? -41.625 16.835 -0.366 1.00 75.12 297 GLU A C 1
ATOM 2337 O O . GLU A 1 297 ? -42.412 15.944 -0.036 1.00 75.12 297 GLU A O 1
ATOM 2342 N N . VAL A 1 298 ? -40.526 17.114 0.337 1.00 76.06 298 VAL A N 1
ATOM 2343 C CA . VAL A 1 298 ? -40.180 16.436 1.589 1.00 76.06 298 VAL A CA 1
ATOM 2344 C C . VAL A 1 298 ? -41.073 16.998 2.704 1.00 76.06 298 VAL A C 1
ATOM 2346 O O . VAL A 1 298 ? -41.026 18.206 2.939 1.00 76.06 298 VAL A O 1
ATOM 2349 N N . PRO A 1 299 ? -41.877 16.167 3.398 1.00 76.38 299 PRO A N 1
ATOM 2350 C CA . PRO A 1 299 ? -42.703 16.625 4.513 1.00 76.38 299 PRO A CA 1
ATOM 2351 C C . PRO A 1 299 ? -41.855 17.244 5.634 1.00 76.38 299 PRO A C 1
ATOM 2353 O O . PRO A 1 299 ? -40.775 16.743 5.941 1.00 76.38 299 PRO A O 1
ATOM 2356 N N . GLU A 1 300 ? -42.349 18.307 6.280 1.00 67.38 300 GLU A N 1
ATOM 2357 C CA . GLU A 1 300 ? -41.636 18.962 7.393 1.00 67.38 300 GLU A CA 1
ATOM 2358 C C . GLU A 1 300 ? -41.572 18.102 8.666 1.00 67.38 300 GLU A C 1
ATOM 2360 O O . GLU A 1 300 ? -40.666 18.270 9.486 1.00 67.38 300 GLU A O 1
ATOM 2365 N N . ASP A 1 301 ? -42.516 17.174 8.830 1.00 70.19 301 ASP A N 1
ATOM 2366 C CA . ASP A 1 301 ? -42.625 16.310 10.001 1.00 70.19 301 ASP A CA 1
ATOM 2367 C C . ASP A 1 301 ? -41.851 14.995 9.801 1.00 70.19 301 ASP A C 1
ATOM 2369 O O . ASP A 1 301 ? -42.206 14.150 8.973 1.00 70.19 301 ASP A O 1
ATOM 2373 N N . LYS A 1 302 ? -40.791 14.810 10.600 1.00 64.12 302 LYS A N 1
ATOM 2374 C CA . LYS A 1 302 ? -39.882 13.648 10.557 1.00 64.12 302 LYS A CA 1
ATOM 2375 C C . LYS A 1 302 ? -40.613 12.317 10.778 1.00 64.12 302 LYS A C 1
ATOM 2377 O O . LYS A 1 302 ? -40.173 11.296 10.260 1.00 64.12 302 LYS A O 1
ATOM 2382 N N . SER A 1 303 ? -41.733 12.326 11.506 1.00 67.50 303 SER A N 1
ATOM 2383 C CA . SER A 1 303 ? -42.523 11.124 11.817 1.00 67.50 303 SER A CA 1
ATOM 2384 C C . SER A 1 303 ? -43.243 10.513 10.606 1.00 67.50 303 SER A C 1
ATOM 2386 O O . SER A 1 303 ? -43.682 9.366 10.663 1.00 67.50 303 SER A O 1
ATOM 2388 N N . GLN A 1 304 ? -43.351 11.258 9.500 1.00 65.06 304 GLN A N 1
ATOM 2389 C CA . GLN A 1 304 ? -44.021 10.820 8.270 1.00 65.06 304 GLN A CA 1
ATOM 2390 C C . GLN A 1 304 ? -43.077 10.106 7.291 1.00 65.06 304 GLN A C 1
ATOM 2392 O O . GLN A 1 304 ? -43.518 9.582 6.264 1.00 65.06 304 GLN A O 1
ATOM 2397 N N . LEU A 1 305 ? -41.774 10.086 7.584 1.00 70.44 305 LEU A N 1
ATOM 2398 C CA . LEU A 1 305 ? -40.782 9.378 6.785 1.00 70.44 305 LEU A CA 1
ATOM 2399 C C . LEU A 1 305 ? -40.857 7.874 7.066 1.00 70.44 305 LEU A C 1
ATOM 2401 O O . LEU A 1 305 ? -41.052 7.434 8.195 1.00 70.44 305 LEU A O 1
ATOM 2405 N N . PHE A 1 306 ? -40.706 7.068 6.013 1.00 70.19 306 PHE A N 1
ATOM 2406 C CA . PHE A 1 306 ? -40.716 5.615 6.148 1.00 70.19 306 PHE A CA 1
ATOM 2407 C C . PHE A 1 306 ? -39.455 5.144 6.881 1.00 70.19 306 PHE A C 1
ATOM 2409 O O . PHE A 1 306 ? -38.358 5.184 6.320 1.00 70.19 306 PHE A O 1
ATOM 2416 N N . GLU A 1 307 ? -39.635 4.653 8.105 1.00 65.44 307 GLU A N 1
ATOM 2417 C CA . GLU A 1 307 ? -38.605 3.984 8.892 1.00 65.44 307 GLU A CA 1
ATOM 2418 C C . GLU A 1 307 ? -38.973 2.510 9.089 1.00 65.44 307 GLU A C 1
ATOM 2420 O O . GLU A 1 307 ? -40.121 2.158 9.364 1.00 65.44 307 GLU A O 1
ATOM 2425 N N . ILE A 1 308 ? -37.990 1.627 8.930 1.00 65.25 308 ILE A N 1
ATOM 2426 C CA . ILE A 1 308 ? -38.153 0.209 9.255 1.00 65.25 308 ILE A CA 1
ATOM 2427 C C . ILE A 1 308 ? -38.017 0.093 10.776 1.00 65.25 308 ILE A C 1
ATOM 2429 O O . ILE A 1 308 ? -37.020 0.559 11.321 1.00 65.25 308 ILE A O 1
ATOM 2433 N N . ALA A 1 309 ? -39.003 -0.507 11.450 1.00 58.09 309 ALA A N 1
ATOM 2434 C CA . ALA A 1 309 ? -38.941 -0.757 12.892 1.00 58.09 309 ALA A CA 1
ATOM 2435 C C . ALA A 1 309 ? -37.698 -1.593 13.252 1.00 58.09 309 ALA A C 1
ATOM 2437 O O . ALA A 1 309 ? -37.355 -2.516 12.510 1.00 58.09 309 ALA A O 1
ATOM 2438 N N . ASP A 1 310 ? -37.052 -1.290 14.384 1.00 54.66 310 ASP A N 1
ATOM 2439 C CA . ASP A 1 310 ? -35.766 -1.885 14.789 1.00 54.66 310 ASP A CA 1
ATOM 2440 C C . ASP A 1 310 ? -35.796 -3.427 14.776 1.00 54.66 310 ASP A C 1
ATOM 2442 O O . ASP A 1 310 ? -34.861 -4.063 14.283 1.00 54.66 310 ASP A O 1
ATOM 2446 N N . ASP A 1 311 ? -36.924 -4.020 15.177 1.00 52.44 311 ASP A N 1
ATOM 2447 C CA . ASP A 1 311 ? -37.150 -5.473 15.245 1.00 52.44 311 ASP A CA 1
ATOM 2448 C C . ASP A 1 311 ? -37.331 -6.141 13.866 1.00 52.44 311 ASP A C 1
ATOM 2450 O O . ASP A 1 311 ? -37.139 -7.348 13.716 1.00 52.44 311 ASP A O 1
ATOM 2454 N N . ALA A 1 312 ? -37.718 -5.360 12.851 1.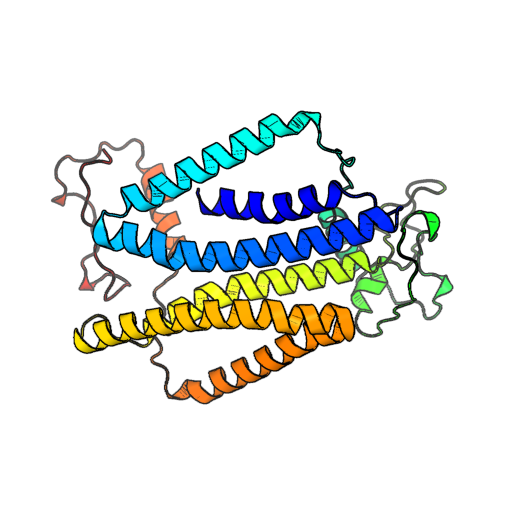00 50.62 312 ALA A N 1
ATOM 2455 C CA . ALA A 1 312 ? -37.888 -5.789 11.459 1.00 50.62 312 ALA A CA 1
ATOM 2456 C C . ALA A 1 312 ? -36.692 -5.395 10.575 1.00 50.62 312 ALA A C 1
ATOM 2458 O O . ALA A 1 312 ? -36.660 -5.702 9.377 1.00 50.62 312 ALA A O 1
ATOM 2459 N N . SER A 1 313 ? -35.708 -4.696 11.143 1.00 53.19 313 SER A N 1
ATOM 2460 C CA . SER A 1 313 ? -34.492 -4.335 10.436 1.00 53.19 313 SER A CA 1
ATOM 2461 C C . SER A 1 313 ? -33.637 -5.588 10.220 1.00 53.19 313 SER A C 1
ATOM 2463 O O . SER A 1 313 ? -33.385 -6.381 11.123 1.00 53.19 313 SER A O 1
ATOM 2465 N N . ASN A 1 314 ? -33.122 -5.770 9.002 1.00 51.75 314 ASN A N 1
ATOM 2466 C CA . ASN A 1 314 ? -32.168 -6.844 8.688 1.00 51.75 314 ASN A CA 1
ATOM 2467 C C . ASN A 1 314 ? -30.785 -6.633 9.362 1.00 51.75 314 ASN A C 1
ATOM 2469 O O . ASN A 1 314 ? -29.791 -7.202 8.904 1.00 51.75 314 ASN A O 1
ATOM 2473 N N . ILE A 1 315 ? -30.683 -5.755 10.367 1.00 52.75 315 ILE A N 1
ATOM 2474 C CA . ILE A 1 315 ? -29.457 -5.420 11.093 1.00 52.75 315 ILE A CA 1
ATOM 2475 C C . ILE A 1 315 ? -29.782 -5.244 12.580 1.00 52.75 315 ILE A C 1
ATOM 2477 O O . ILE A 1 315 ? -29.936 -4.138 13.087 1.00 52.75 315 ILE A O 1
ATOM 2481 N N . THR A 1 316 ? -29.836 -6.344 13.320 1.00 45.69 316 THR A N 1
ATOM 2482 C CA . THR A 1 316 ? -29.774 -6.273 14.782 1.00 45.69 316 THR A CA 1
ATOM 2483 C C . THR A 1 316 ? -28.434 -5.650 15.197 1.00 45.69 316 THR A C 1
ATOM 2485 O O . THR A 1 316 ? -27.392 -6.270 14.979 1.00 45.69 316 THR A O 1
ATOM 2488 N N . GLY A 1 317 ? -28.460 -4.438 15.765 1.00 49.31 317 GLY A N 1
ATOM 2489 C CA . GLY A 1 317 ? -27.292 -3.777 16.369 1.00 49.31 317 GLY A CA 1
ATOM 2490 C C . GLY A 1 317 ? -26.633 -2.641 15.573 1.00 49.31 317 GLY A C 1
ATOM 2491 O O . GLY A 1 317 ? -25.617 -2.125 16.029 1.00 49.31 317 GLY A O 1
ATOM 2492 N N . SER A 1 318 ? -27.159 -2.211 14.416 1.00 48.75 318 SER A N 1
ATOM 2493 C CA . SER A 1 318 ? -26.652 -0.981 13.781 1.00 48.75 318 SER A CA 1
ATOM 2494 C C . SER A 1 318 ? -27.219 0.258 14.462 1.00 48.75 318 SER A C 1
ATOM 2496 O O . SER A 1 318 ? -28.436 0.418 14.529 1.00 48.75 318 SER A O 1
ATOM 2498 N N . TRP A 1 319 ? -26.341 1.159 14.901 1.00 49.97 319 TRP A N 1
ATOM 2499 C CA . TRP A 1 319 ? -26.734 2.458 15.436 1.00 49.97 319 TRP A CA 1
ATOM 2500 C C . TRP A 1 319 ? -27.518 3.268 14.401 1.00 49.97 319 TRP A C 1
ATOM 2502 O O . TRP A 1 319 ? -27.062 3.479 13.273 1.00 49.97 319 TRP A O 1
ATOM 2512 N N . LYS A 1 320 ? -28.704 3.732 14.801 1.00 52.44 320 LYS A N 1
ATOM 2513 C CA . LYS A 1 320 ? -29.526 4.657 14.023 1.00 52.44 320 LYS A CA 1
ATOM 2514 C C . LYS A 1 320 ? -28.764 5.976 13.886 1.00 52.44 320 LYS A C 1
ATOM 2516 O O . LYS A 1 320 ? -28.408 6.597 14.884 1.00 52.44 320 LYS A O 1
ATOM 2521 N N . LEU A 1 321 ? -28.485 6.394 12.653 1.00 53.38 321 LEU A N 1
ATOM 2522 C CA . LEU A 1 321 ? -27.959 7.732 12.394 1.00 53.38 321 LEU A CA 1
ATOM 2523 C C . LEU A 1 321 ? -29.092 8.728 12.644 1.00 53.38 321 LEU A C 1
ATOM 2525 O O . LEU A 1 321 ? -30.091 8.719 11.924 1.00 53.38 321 LEU A O 1
ATOM 2529 N N . GLU A 1 322 ? -28.960 9.552 13.682 1.00 51.69 322 GLU A N 1
ATOM 2530 C CA . GLU A 1 322 ? -29.941 10.596 13.964 1.00 51.69 322 GLU A CA 1
ATOM 2531 C C . GLU A 1 322 ? -30.005 11.606 12.815 1.00 51.69 322 GLU A C 1
ATOM 2533 O O . GLU A 1 322 ? -28.995 12.007 12.227 1.00 51.69 322 GLU A O 1
ATOM 2538 N N . HIS A 1 323 ? -31.227 12.022 12.486 1.00 48.88 323 HIS A N 1
ATOM 2539 C CA . HIS A 1 323 ? -31.464 12.969 11.411 1.00 48.88 323 HIS A CA 1
ATOM 2540 C C . HIS A 1 323 ? -30.830 14.324 11.749 1.00 48.88 323 HIS A C 1
ATOM 2542 O O . HIS A 1 323 ? -31.253 14.993 12.691 1.00 48.88 323 HIS A O 1
ATOM 2548 N N . THR A 1 324 ? -29.823 14.733 10.975 1.00 53.62 324 THR A N 1
ATOM 2549 C CA . THR A 1 324 ? -29.137 16.016 11.162 1.00 53.62 324 THR A CA 1
ATOM 2550 C C . THR A 1 324 ? -29.845 17.106 10.354 1.00 53.62 324 THR A C 1
ATOM 2552 O O . THR A 1 324 ? -29.946 16.995 9.136 1.00 53.62 324 THR A O 1
ATOM 2555 N N . ASP A 1 325 ? -30.279 18.190 11.002 1.00 55.88 325 ASP A N 1
ATOM 2556 C CA . ASP A 1 325 ? -31.044 19.283 10.365 1.00 55.88 325 ASP A CA 1
ATOM 2557 C C . ASP A 1 325 ? -30.232 20.139 9.361 1.00 55.88 325 ASP A C 1
ATOM 2559 O O . ASP A 1 325 ? -30.773 21.033 8.716 1.00 55.88 325 ASP A O 1
ATOM 2563 N N . ASN A 1 326 ? -28.936 19.853 9.196 1.00 45.91 326 ASN A N 1
ATOM 2564 C CA . ASN A 1 326 ? -27.991 20.638 8.393 1.00 45.91 326 ASN A CA 1
ATOM 2565 C C . ASN A 1 326 ? -27.953 20.270 6.893 1.00 45.91 326 ASN A C 1
ATOM 2567 O O . ASN A 1 326 ? -27.120 20.810 6.169 1.00 45.91 326 ASN A O 1
ATOM 2571 N N . LEU A 1 327 ? -28.789 19.333 6.429 1.00 47.44 327 LEU A N 1
ATOM 2572 C CA . LEU A 1 327 ? -28.773 18.800 5.054 1.00 47.44 327 LEU A CA 1
ATOM 2573 C C . LEU A 1 327 ? -30.137 18.910 4.338 1.00 47.44 327 LEU A C 1
ATOM 2575 O O . LEU A 1 327 ? -30.481 18.035 3.545 1.00 47.44 327 LEU A O 1
ATOM 2579 N N . LYS A 1 328 ? -30.914 19.960 4.635 1.00 40.00 328 LYS A N 1
ATOM 2580 C CA . LYS A 1 328 ? -32.123 20.311 3.867 1.00 40.00 328 LYS A CA 1
ATOM 2581 C C . LYS A 1 328 ? -31.782 20.913 2.506 1.00 40.00 328 LYS A C 1
ATOM 2583 O O . LYS A 1 328 ? -30.825 21.718 2.447 1.00 40.00 328 LYS A O 1
#

Organism: Brassica cretica (NCBI:txid69181)

InterPro domains:
  IPR000109 Proton-dependent oligopeptide transporter family [PF00854] (2-121)
  IPR000109 Proton-dependent oligopeptide transporter family [PF00854] (164-300)
  IPR036259 MFS transporter superfamily [G3DSA:1.20.1250.20] (1-156)
  IPR036259 MFS transporter superfamily [G3DSA:1.20.1250.20] (157-328)
  IPR036259 MFS transporter superfamily [SSF103473] (4-90)
  IPR036259 MFS transporter superfamily [SSF103473] (174-272)

Nearest PDB structures (foldseek):
  4oh3-assembly1_B  TM=5.645E-01  e=2.004E-04  Arabidopsis thaliana
  7nqk-assembly1_A  TM=7.773E-01  e=4.846E-02  Rattus norvegicus